Protein AF-A0A7J7QHE4-F1 (afdb_monomer_lite)

pLDDT: mean 79.34, std 25.4, range [20.38, 98.31]

Radius of gyration: 23.42 Å; chains: 1; bounding box: 66×48×76 Å

Structure (mmCIF, N/CA/C/O backbone):
data_AF-A0A7J7QHE4-F1
#
_entry.id   AF-A0A7J7QHE4-F1
#
loop_
_atom_site.group_PDB
_atom_site.id
_atom_site.type_symbol
_atom_site.label_atom_id
_atom_site.label_alt_id
_atom_site.label_comp_id
_atom_site.label_asym_id
_atom_site.label_entity_id
_atom_site.label_seq_id
_atom_site.pdbx_PDB_ins_code
_atom_site.Cartn_x
_atom_site.Cartn_y
_atom_site.Cartn_z
_atom_site.occupancy
_atom_site.B_iso_or_equiv
_atom_site.auth_seq_id
_atom_site.auth_comp_id
_atom_site.auth_asym_id
_atom_site.auth_atom_id
_atom_site.pdbx_PDB_model_num
ATOM 1 N N . MET A 1 1 ? 6.313 9.877 -7.882 1.00 86.00 1 MET A N 1
ATOM 2 C CA . MET A 1 1 ? 7.564 9.156 -7.595 1.00 86.00 1 MET A CA 1
ATOM 3 C C . MET A 1 1 ? 8.179 8.730 -8.912 1.00 86.00 1 MET A C 1
ATOM 5 O O . MET A 1 1 ? 7.465 8.230 -9.776 1.00 86.00 1 MET A O 1
ATOM 9 N N . ILE A 1 2 ? 9.471 8.987 -9.064 1.00 90.81 2 ILE A N 1
ATOM 10 C CA . ILE A 1 2 ? 10.277 8.578 -10.214 1.00 90.81 2 ILE A CA 1
ATOM 11 C C . ILE A 1 2 ? 11.334 7.640 -9.646 1.00 90.81 2 ILE A C 1
ATOM 13 O O . ILE A 1 2 ? 11.915 7.971 -8.614 1.00 90.81 2 ILE A O 1
ATOM 17 N N . THR A 1 3 ? 11.535 6.485 -10.271 1.00 92.88 3 THR A N 1
ATOM 18 C CA . THR A 1 3 ? 12.572 5.528 -9.861 1.00 92.88 3 THR A CA 1
ATOM 19 C C . THR A 1 3 ? 13.425 5.159 -11.066 1.00 92.88 3 THR A C 1
ATOM 21 O O . THR A 1 3 ? 12.870 4.901 -12.140 1.00 92.88 3 THR A O 1
ATOM 24 N N . VAL A 1 4 ? 14.742 5.108 -10.903 1.00 96.00 4 VAL A N 1
ATOM 25 C CA . VAL A 1 4 ? 15.716 4.791 -11.959 1.00 96.00 4 VAL A CA 1
ATOM 26 C C . VAL A 1 4 ? 16.611 3.620 -11.564 1.00 96.00 4 VAL A C 1
ATOM 28 O O . VAL A 1 4 ? 16.655 3.202 -10.408 1.00 96.00 4 VAL A O 1
ATOM 31 N N . HIS A 1 5 ? 17.315 3.063 -12.548 1.00 95.88 5 HIS A N 1
ATOM 32 C CA . HIS A 1 5 ? 18.319 2.039 -12.291 1.00 95.88 5 HIS A CA 1
ATOM 33 C C . HIS A 1 5 ? 19.380 2.537 -11.297 1.00 95.88 5 HIS A C 1
ATOM 35 O O . HIS A 1 5 ? 19.878 3.654 -11.426 1.00 95.88 5 HIS A O 1
ATOM 41 N N . GLY A 1 6 ? 19.733 1.685 -10.334 1.00 93.94 6 GLY A N 1
ATOM 42 C CA . GLY A 1 6 ? 20.705 1.991 -9.282 1.00 93.94 6 GLY A CA 1
ATOM 43 C C . GLY A 1 6 ? 20.108 2.633 -8.026 1.00 93.94 6 GLY A C 1
ATOM 44 O O . GLY A 1 6 ? 20.813 2.726 -7.023 1.00 93.94 6 GLY A O 1
ATOM 45 N N . ASP A 1 7 ? 18.828 3.022 -8.040 1.00 95.38 7 ASP A N 1
ATOM 46 C CA . ASP A 1 7 ? 18.157 3.500 -6.830 1.00 95.38 7 ASP A CA 1
ATOM 47 C C . ASP A 1 7 ? 18.059 2.391 -5.769 1.00 95.38 7 ASP A C 1
ATOM 49 O O . ASP A 1 7 ? 17.853 1.213 -6.066 1.00 95.38 7 ASP A O 1
ATOM 53 N N . CYS A 1 8 ? 18.152 2.778 -4.499 1.00 91.31 8 CYS A N 1
ATOM 54 C CA . CYS A 1 8 ? 18.022 1.867 -3.367 1.00 91.31 8 CYS A CA 1
ATOM 55 C C . CYS A 1 8 ? 16.837 2.289 -2.499 1.00 91.31 8 CYS A C 1
ATOM 57 O O . CYS A 1 8 ? 16.843 3.377 -1.924 1.00 91.31 8 CYS A O 1
ATOM 59 N N . TYR A 1 9 ? 15.845 1.408 -2.361 1.00 92.06 9 TYR A N 1
ATOM 60 C CA . TYR A 1 9 ? 14.695 1.633 -1.486 1.00 92.06 9 TYR A CA 1
ATOM 61 C C . TYR A 1 9 ? 14.668 0.606 -0.358 1.00 92.06 9 TYR A C 1
ATOM 63 O O . TYR A 1 9 ? 14.506 -0.598 -0.576 1.00 92.06 9 TYR A O 1
ATOM 71 N N . SER A 1 10 ? 14.814 1.106 0.864 1.00 95.62 10 SER A N 1
ATOM 72 C CA . SER A 1 10 ? 14.705 0.319 2.088 1.00 95.62 10 SER A CA 1
ATOM 73 C C . SER A 1 10 ? 13.255 -0.084 2.355 1.00 95.62 10 SER A C 1
ATOM 75 O O . SER A 1 10 ? 12.316 0.601 1.942 1.00 95.62 10 SER A O 1
ATOM 77 N N . TRP A 1 11 ? 13.070 -1.181 3.090 1.00 96.62 11 TRP A N 1
ATOM 78 C CA . TRP A 1 11 ? 11.777 -1.498 3.692 1.00 96.62 11 TRP A CA 1
ATOM 79 C C . TRP A 1 11 ? 11.350 -0.372 4.632 1.00 96.62 11 TRP A C 1
ATOM 81 O O . TRP A 1 11 ? 12.141 0.069 5.465 1.00 96.62 11 TRP A O 1
ATOM 91 N N . HIS A 1 12 ? 10.118 0.096 4.476 1.00 96.19 12 HIS A N 1
ATOM 92 C CA . HIS A 1 12 ? 9.542 1.152 5.297 1.00 96.19 12 HIS A CA 1
ATOM 93 C C . HIS A 1 12 ? 8.019 1.020 5.358 1.00 96.19 12 HIS A C 1
ATOM 95 O O . HIS A 1 12 ? 7.409 0.255 4.609 1.00 96.19 12 HIS A O 1
ATOM 101 N N . VAL A 1 13 ? 7.421 1.789 6.260 1.00 96.38 13 VAL A N 1
ATOM 102 C CA . VAL A 1 13 ? 5.994 2.118 6.255 1.00 96.38 13 VAL A CA 1
ATOM 103 C C . VAL A 1 13 ? 5.845 3.578 5.836 1.00 96.38 13 VAL A C 1
ATOM 105 O O . VAL A 1 13 ? 6.768 4.373 6.024 1.00 96.38 13 VAL A O 1
ATOM 108 N N . ASP A 1 14 ? 4.704 3.943 5.260 1.00 96.25 14 ASP A N 1
ATOM 109 C CA . ASP A 1 14 ? 4.436 5.334 4.884 1.00 96.25 14 ASP A CA 1
ATOM 110 C C . ASP A 1 14 ? 4.150 6.202 6.109 1.00 96.25 14 ASP A C 1
ATOM 112 O O . ASP A 1 14 ? 4.634 7.329 6.206 1.00 96.25 14 ASP A O 1
ATOM 116 N N . ALA A 1 15 ? 3.317 5.683 7.010 1.00 96.06 15 ALA A N 1
ATOM 117 C CA . ALA A 1 15 ? 2.915 6.339 8.240 1.00 96.06 15 ALA A CA 1
ATOM 118 C C . ALA A 1 15 ? 2.271 5.327 9.191 1.00 96.06 15 ALA A C 1
ATOM 120 O O . ALA A 1 15 ? 1.439 4.523 8.774 1.00 96.06 15 ALA A O 1
ATOM 121 N N . ASP A 1 16 ? 2.597 5.434 10.475 1.00 95.06 16 ASP A N 1
ATOM 122 C CA . ASP A 1 16 ? 1.925 4.710 11.549 1.00 95.06 16 ASP A CA 1
ATOM 123 C C . ASP A 1 16 ? 1.365 5.732 12.554 1.00 95.06 16 ASP A C 1
ATOM 125 O O . ASP A 1 16 ? 2.157 6.405 13.228 1.00 95.06 16 ASP A O 1
ATOM 129 N N . PRO A 1 17 ? 0.027 5.877 12.670 1.00 94.19 17 PRO A N 1
ATOM 130 C CA . PRO A 1 17 ? -0.588 6.863 13.557 1.00 94.19 17 PRO A CA 1
ATOM 131 C C . PRO A 1 17 ? -0.253 6.648 15.038 1.00 94.19 17 PRO A C 1
ATOM 133 O O . PRO A 1 17 ? -0.367 7.592 15.822 1.00 94.19 17 PRO A O 1
ATOM 136 N N . SER A 1 18 ? 0.203 5.455 15.432 1.00 94.38 18 SER A N 1
ATOM 137 C CA . SER A 1 18 ? 0.624 5.183 16.808 1.00 94.38 18 SER A CA 1
ATOM 138 C C . SER A 1 18 ? 1.962 5.844 17.158 1.00 94.38 18 SER A C 1
ATOM 140 O O . SER A 1 18 ? 2.237 6.109 18.329 1.00 94.38 18 SER A O 1
ATOM 142 N N . THR A 1 19 ? 2.759 6.170 16.136 1.00 95.12 19 THR A N 1
ATOM 143 C CA . THR A 1 19 ? 4.120 6.722 16.252 1.00 95.12 19 THR A CA 1
ATOM 144 C C . THR A 1 19 ? 4.196 8.225 15.991 1.00 95.12 19 THR A C 1
ATOM 146 O O . THR A 1 19 ? 5.281 8.810 16.027 1.00 95.12 19 THR A O 1
ATOM 149 N N . PHE A 1 20 ? 3.063 8.871 15.706 1.00 95.00 20 PHE A N 1
ATOM 150 C CA . PHE A 1 20 ? 3.051 10.300 15.412 1.00 95.00 20 PHE A CA 1
ATOM 151 C C . PHE A 1 20 ? 3.513 11.122 16.623 1.00 95.00 20 PHE A C 1
ATOM 153 O O . PHE A 1 20 ? 3.160 10.792 17.759 1.00 95.00 20 PHE A O 1
ATOM 160 N N . PRO A 1 21 ? 4.284 12.208 16.405 1.00 93.81 21 PRO A N 1
ATOM 161 C CA . PRO A 1 21 ? 4.734 13.066 17.490 1.00 93.81 21 PRO A CA 1
ATOM 162 C C . PRO A 1 21 ? 3.559 13.604 18.307 1.00 93.81 21 PRO A C 1
ATOM 164 O O . PRO A 1 21 ? 2.553 14.044 17.749 1.00 93.81 21 PRO A O 1
ATOM 167 N N . SER A 1 22 ? 3.726 13.612 19.628 1.00 91.31 22 SER A N 1
ATOM 168 C CA . SER A 1 22 ? 2.777 14.206 20.562 1.00 91.31 22 SER A CA 1
ATOM 169 C C . SER A 1 22 ? 3.490 15.267 21.410 1.00 91.31 22 SER A C 1
ATOM 171 O O . SER A 1 22 ? 4.500 14.939 22.041 1.00 91.31 22 SER A O 1
ATOM 173 N N . PRO A 1 23 ? 2.985 16.515 21.460 1.00 93.88 23 PRO A N 1
ATOM 174 C CA . PRO A 1 23 ? 1.737 16.975 20.842 1.00 93.88 23 PRO A CA 1
ATOM 175 C C . PRO A 1 23 ? 1.872 17.292 19.340 1.00 93.88 23 PRO A C 1
ATOM 177 O O . PRO A 1 23 ? 2.945 17.649 18.850 1.00 93.88 23 PRO A O 1
ATOM 180 N N . SER A 1 24 ? 0.758 17.198 18.615 1.00 94.94 24 SER A N 1
ATOM 181 C CA . SER A 1 24 ? 0.594 17.641 17.225 1.00 94.94 24 SER A CA 1
ATOM 182 C C . SER A 1 24 ? -0.895 17.857 16.924 1.00 94.94 24 SER A C 1
ATOM 184 O O . SER A 1 24 ? -1.731 17.191 17.537 1.00 94.94 24 SER A O 1
ATOM 186 N N . PRO A 1 25 ? -1.267 18.687 15.924 1.00 95.69 25 PRO A N 1
ATOM 187 C CA . PRO A 1 25 ? -2.675 18.878 15.560 1.00 95.69 25 PRO A CA 1
ATOM 188 C C . PRO A 1 25 ? -3.426 17.571 15.264 1.00 95.69 25 PRO A C 1
ATOM 190 O O . PRO A 1 25 ? -4.635 17.488 15.462 1.00 95.69 25 PRO A O 1
ATOM 193 N N . TRP A 1 26 ? -2.715 16.539 14.797 1.00 95.25 26 TRP A N 1
ATOM 194 C CA . TRP A 1 26 ? -3.296 15.225 14.550 1.00 95.25 26 TRP A CA 1
ATOM 195 C C . TRP A 1 26 ? -3.547 14.444 15.840 1.00 95.25 26 TRP A C 1
ATOM 197 O O . TRP A 1 26 ? -4.658 13.958 16.058 1.00 95.25 26 TRP A O 1
ATOM 207 N N . THR A 1 27 ? -2.531 14.317 16.698 1.00 96.25 27 THR A N 1
ATOM 208 C CA . THR A 1 27 ? -2.648 13.571 17.960 1.00 96.25 27 THR A CA 1
ATOM 209 C C . THR A 1 27 ? -3.581 14.268 18.945 1.00 96.25 27 THR A C 1
ATOM 211 O O . THR A 1 27 ? -4.250 13.588 19.713 1.00 96.25 27 THR A O 1
ATOM 214 N N . ASP A 1 28 ? -3.705 15.594 18.884 1.00 96.56 28 ASP A N 1
ATOM 215 C CA . ASP A 1 28 ? -4.666 16.349 19.694 1.00 96.56 28 ASP A CA 1
ATOM 216 C C . ASP A 1 28 ? -6.114 16.053 19.264 1.00 96.56 28 ASP A C 1
ATOM 218 O O . ASP A 1 28 ? -7.008 15.942 20.102 1.00 96.56 28 ASP A O 1
ATOM 222 N N . ALA A 1 29 ? -6.352 15.881 17.958 1.00 95.38 29 ALA A N 1
ATOM 223 C CA . ALA A 1 29 ? -7.680 15.607 17.411 1.00 95.38 29 ALA A CA 1
ATOM 224 C C . ALA A 1 29 ? -8.098 14.131 17.529 1.00 95.38 29 ALA A C 1
ATOM 226 O O . ALA A 1 29 ? -9.269 13.837 17.774 1.00 95.38 29 ALA A O 1
ATOM 227 N N . PHE A 1 30 ? -7.166 13.195 17.328 1.00 95.00 30 PHE A N 1
ATOM 228 C CA . PHE A 1 30 ? -7.485 11.768 17.182 1.00 95.00 30 PHE A CA 1
ATOM 229 C C . PHE A 1 30 ? -6.798 10.855 18.208 1.00 95.00 30 PHE A C 1
ATOM 231 O O . PHE A 1 30 ? -7.160 9.676 18.312 1.00 95.00 30 PHE A O 1
ATOM 238 N N . GLY A 1 31 ? -5.865 11.382 19.002 1.00 95.19 31 GLY A N 1
ATOM 239 C CA . GLY A 1 31 ? -4.998 10.605 19.888 1.00 95.19 31 GLY A CA 1
ATOM 240 C C . GLY A 1 31 ? -3.920 9.820 19.135 1.00 95.19 31 GLY A C 1
ATOM 241 O O . GLY A 1 31 ? -3.808 9.902 17.912 1.00 95.19 31 GLY A O 1
ATOM 242 N N . SER A 1 32 ? -3.151 9.029 19.884 1.00 94.81 32 SER A N 1
ATOM 243 C CA . SER A 1 32 ? -2.378 7.906 19.340 1.00 94.81 32 SER A CA 1
ATOM 244 C C . SER A 1 32 ? -3.297 6.686 19.236 1.00 94.81 32 SER A C 1
ATOM 246 O O . SER A 1 32 ? -4.127 6.462 20.122 1.00 94.81 32 SER A O 1
ATOM 248 N N . TYR A 1 33 ? -3.212 5.950 18.131 1.00 95.00 33 TYR A N 1
ATOM 249 C CA . TYR A 1 33 ? -4.060 4.792 17.847 1.00 95.00 33 TYR A CA 1
ATOM 250 C C . TYR A 1 33 ? -3.396 3.877 16.820 1.00 95.00 33 TYR A C 1
ATOM 252 O O . TYR A 1 33 ? -2.510 4.308 16.083 1.00 95.00 33 TYR A O 1
ATOM 260 N N . CYS A 1 34 ? -3.839 2.623 16.741 1.00 94.00 34 CYS A N 1
ATOM 261 C CA . CYS A 1 34 ? -3.388 1.709 15.689 1.00 94.00 34 CYS A CA 1
ATOM 262 C C . CYS A 1 34 ? -4.202 1.928 14.411 1.00 94.00 34 CYS A C 1
ATOM 264 O O . CYS A 1 34 ? -5.420 2.106 14.473 1.00 94.00 34 CYS A O 1
ATOM 266 N N . ASN A 1 35 ? -3.580 1.858 13.232 1.00 94.31 35 ASN A N 1
ATOM 267 C CA . ASN A 1 35 ? -4.346 1.974 11.994 1.00 94.31 35 ASN A CA 1
ATOM 268 C C . ASN A 1 35 ? -5.448 0.893 11.928 1.00 94.31 35 ASN A C 1
ATOM 270 O O . ASN A 1 35 ? -5.285 -0.221 12.432 1.00 94.31 35 ASN A O 1
ATOM 274 N N . ARG A 1 36 ? -6.593 1.236 11.326 1.00 91.69 36 ARG A N 1
ATOM 275 C CA . ARG A 1 36 ? -7.844 0.439 11.320 1.00 91.69 36 ARG A CA 1
ATOM 276 C C . ARG A 1 36 ? -8.564 0.285 12.671 1.00 91.69 36 ARG A C 1
ATOM 278 O O . ARG A 1 36 ? -9.574 -0.424 12.721 1.00 91.69 36 ARG A O 1
ATOM 285 N N . GLU A 1 37 ? -8.118 0.943 13.741 1.00 93.00 37 GLU A N 1
ATOM 286 C CA . GLU A 1 37 ? -8.845 0.947 15.016 1.00 93.00 37 GLU A CA 1
ATOM 287 C C . GLU A 1 37 ? -10.287 1.487 14.838 1.00 93.00 37 GLU A C 1
ATOM 289 O O . GLU A 1 37 ? -10.493 2.518 14.187 1.00 93.00 37 GLU A O 1
ATOM 294 N N . PRO A 1 38 ? -11.321 0.804 15.371 1.00 92.88 38 PRO A N 1
ATOM 295 C CA . PRO A 1 38 ? -12.707 1.254 15.246 1.00 92.88 38 PRO A CA 1
ATOM 296 C C . PRO A 1 38 ? -12.929 2.662 15.809 1.00 92.88 38 PRO A C 1
ATOM 298 O O . PRO A 1 38 ? -12.483 2.993 16.902 1.00 92.88 38 PRO A O 1
ATOM 301 N N . GLY A 1 39 ? -13.658 3.500 15.071 1.00 94.38 39 GLY A N 1
ATOM 302 C CA . GLY A 1 39 ? -13.912 4.889 15.451 1.00 94.38 39 GLY A CA 1
ATOM 303 C C . GLY A 1 39 ? -12.730 5.840 15.235 1.00 94.38 39 GLY A C 1
ATOM 304 O O . GLY A 1 39 ? -12.886 7.035 15.489 1.00 94.38 39 GLY A O 1
ATOM 305 N N . LYS A 1 40 ? -11.587 5.358 14.732 1.00 95.62 40 LYS A N 1
ATOM 306 C CA . LYS A 1 40 ? -10.428 6.183 14.370 1.00 95.62 40 LYS A CA 1
ATOM 307 C C . LYS A 1 40 ? -10.334 6.393 12.852 1.00 95.62 40 LYS A C 1
ATOM 309 O O . LYS A 1 40 ? -10.904 5.613 12.083 1.00 95.62 40 LYS A O 1
ATOM 314 N N . PRO A 1 41 ? -9.651 7.457 12.389 1.00 96.69 41 PRO A N 1
ATOM 315 C CA . PRO A 1 41 ? -9.337 7.616 10.973 1.00 96.69 41 PRO A CA 1
ATOM 316 C C . PRO A 1 41 ? -8.532 6.431 10.423 1.00 96.69 41 PRO A C 1
ATOM 318 O O . PRO A 1 41 ? -7.722 5.838 11.124 1.00 96.69 41 PRO A O 1
ATOM 321 N N . LEU A 1 42 ? -8.723 6.119 9.143 1.00 96.88 42 LEU A N 1
ATOM 322 C CA . LEU A 1 42 ? -7.903 5.152 8.412 1.00 96.88 42 LEU A CA 1
ATOM 323 C C . LEU A 1 42 ? -6.919 5.892 7.513 1.00 96.88 42 LEU A C 1
ATOM 325 O O . LEU A 1 42 ? -7.352 6.623 6.617 1.00 96.88 42 LEU A O 1
ATOM 329 N N . LEU A 1 43 ? -5.623 5.668 7.722 1.00 97.56 43 LEU A N 1
ATOM 330 C CA . LEU A 1 43 ? -4.557 6.179 6.863 1.00 97.56 43 LEU A CA 1
ATOM 331 C C . LEU A 1 43 ? -4.248 5.152 5.776 1.00 97.56 43 LEU A C 1
ATOM 333 O O . LEU A 1 43 ? -3.915 4.003 6.069 1.00 97.56 43 LEU A O 1
ATOM 337 N N . PHE A 1 44 ? -4.341 5.566 4.515 1.00 97.81 44 PHE A N 1
ATOM 338 C CA . PHE A 1 44 ? -4.097 4.687 3.375 1.00 97.81 44 PHE A CA 1
ATOM 339 C C . PHE A 1 44 ? -3.415 5.425 2.223 1.00 97.81 44 PHE A C 1
ATOM 341 O O . PHE A 1 44 ? -3.502 6.645 2.083 1.00 97.81 44 PHE A O 1
ATOM 348 N N . SER A 1 45 ? -2.697 4.684 1.394 1.00 97.50 45 SER A N 1
ATOM 349 C CA . SER A 1 45 ? -2.022 5.184 0.207 1.00 97.50 45 SER A CA 1
ATOM 350 C C . SER A 1 45 ? -2.695 4.655 -1.052 1.00 97.50 45 SER A C 1
ATOM 352 O O . SER A 1 45 ? -3.077 3.487 -1.122 1.00 97.50 45 SER A O 1
ATOM 354 N N . LEU A 1 46 ? -2.804 5.516 -2.063 1.00 97.50 46 LEU A N 1
ATOM 355 C CA . LEU A 1 46 ? -3.124 5.132 -3.437 1.00 97.50 46 LEU A CA 1
ATOM 356 C C . LEU A 1 46 ? -1.858 5.243 -4.281 1.00 97.50 46 LEU A C 1
ATOM 358 O O . LEU A 1 46 ? -1.368 6.349 -4.491 1.00 97.50 46 LEU A O 1
ATOM 362 N N . LEU A 1 47 ? -1.369 4.115 -4.789 1.00 97.06 47 LEU A N 1
ATOM 363 C CA . LEU A 1 47 ? -0.273 4.030 -5.752 1.00 97.06 47 LEU A CA 1
ATOM 364 C C . LEU A 1 47 ? -0.838 3.727 -7.145 1.00 97.06 47 LEU A C 1
ATOM 366 O O . LEU A 1 47 ? -1.511 2.717 -7.334 1.00 97.06 47 LEU A O 1
ATOM 370 N N . LEU A 1 48 ? -0.538 4.578 -8.124 1.00 97.56 48 LEU A N 1
ATOM 371 C CA . LEU A 1 48 ? -0.942 4.426 -9.521 1.00 97.56 48 LEU A CA 1
ATOM 372 C C . LEU A 1 48 ? 0.295 4.362 -10.421 1.00 97.56 48 LEU A C 1
ATOM 374 O O . LEU A 1 48 ? 1.095 5.298 -10.437 1.00 97.56 48 LEU A O 1
ATOM 378 N N . TYR A 1 49 ? 0.442 3.284 -11.189 1.00 97.00 49 TYR A N 1
ATOM 379 C CA . TYR A 1 49 ? 1.533 3.145 -12.161 1.00 97.00 49 TYR A CA 1
ATOM 380 C C . TYR A 1 49 ? 1.173 3.824 -13.488 1.00 97.00 49 TYR A C 1
ATOM 382 O O . TYR A 1 49 ? 0.061 3.646 -13.995 1.00 97.00 49 TYR A O 1
ATOM 390 N N . LEU A 1 50 ? 2.098 4.608 -14.044 1.00 96.81 50 LEU A N 1
ATOM 391 C CA . LEU A 1 50 ? 1.820 5.489 -15.186 1.00 96.81 50 LEU A CA 1
ATOM 392 C C . LEU A 1 50 ? 2.449 5.013 -16.498 1.00 96.81 50 LEU A C 1
ATOM 394 O O . LEU A 1 50 ? 1.930 5.343 -17.566 1.00 96.81 50 LEU A O 1
ATOM 398 N N . ASP A 1 51 ? 3.533 4.242 -16.422 1.00 94.94 51 ASP A N 1
ATOM 399 C CA . ASP A 1 51 ? 4.252 3.747 -17.595 1.00 94.94 51 ASP A CA 1
ATOM 400 C C . ASP A 1 51 ? 3.379 2.863 -18.480 1.00 94.94 51 ASP A C 1
ATOM 402 O O . ASP A 1 51 ? 2.500 2.161 -17.985 1.00 94.94 51 ASP A O 1
ATOM 406 N N . GLY A 1 52 ? 3.646 2.897 -19.789 1.00 92.69 52 GLY A N 1
ATOM 407 C CA . GLY A 1 52 ? 3.027 2.025 -20.788 1.00 92.69 52 GLY A CA 1
ATOM 408 C C . GLY A 1 52 ? 3.421 0.554 -20.629 1.00 92.69 52 GLY A C 1
ATOM 409 O O . GLY A 1 52 ? 3.307 -0.030 -19.553 1.00 92.69 52 GLY A O 1
ATOM 410 N N . ASP A 1 53 ? 3.876 -0.073 -21.710 1.00 94.12 53 ASP A N 1
ATOM 411 C CA . ASP A 1 53 ? 4.330 -1.463 -21.651 1.00 94.12 53 ASP A CA 1
ATOM 412 C C . ASP A 1 53 ? 5.551 -1.590 -20.745 1.00 94.12 53 ASP A C 1
ATOM 414 O O . ASP A 1 53 ? 6.558 -0.925 -20.976 1.00 94.12 53 ASP A O 1
ATOM 418 N N . TRP A 1 54 ? 5.467 -2.439 -19.718 1.00 95.50 54 TRP A N 1
ATOM 419 C CA . TRP A 1 54 ? 6.555 -2.707 -18.775 1.00 95.50 54 TRP A CA 1
ATOM 420 C C . TRP A 1 54 ? 6.897 -4.210 -18.770 1.00 95.50 54 TRP A C 1
ATOM 422 O O . TRP A 1 54 ? 6.260 -4.991 -18.047 1.00 95.50 54 TRP A O 1
ATOM 432 N N . PRO A 1 55 ? 7.856 -4.642 -19.613 1.00 95.50 55 PRO A N 1
ATOM 433 C CA . PRO A 1 55 ? 8.331 -6.026 -19.691 1.00 95.50 55 PRO A CA 1
ATOM 434 C C . PRO A 1 55 ? 8.823 -6.594 -18.353 1.00 95.50 55 PRO A C 1
ATOM 436 O O . PRO A 1 55 ? 9.061 -5.852 -17.399 1.00 95.50 55 PRO A O 1
ATOM 439 N N . LEU A 1 56 ? 8.898 -7.925 -18.241 1.00 94.75 56 LEU A N 1
ATOM 440 C CA . LEU A 1 56 ? 9.268 -8.608 -16.987 1.00 94.75 56 LEU A CA 1
ATOM 441 C C . LEU A 1 56 ? 10.698 -8.296 -16.570 1.00 94.75 56 LEU A C 1
ATOM 443 O O . LEU A 1 56 ? 10.940 -7.966 -15.420 1.00 94.75 56 LEU A O 1
ATOM 447 N N . GLU A 1 57 ? 11.594 -8.305 -17.536 1.00 96.50 57 GLU A N 1
ATOM 448 C CA . GLU A 1 57 ? 13.012 -8.015 -17.419 1.00 96.50 57 GLU A CA 1
ATOM 449 C C . GLU A 1 57 ? 13.330 -6.562 -17.022 1.00 96.50 57 GLU A C 1
ATOM 451 O O . GLU A 1 57 ? 14.492 -6.238 -16.794 1.00 96.50 57 GLU A O 1
ATOM 456 N N . HIS A 1 58 ? 12.332 -5.670 -16.944 1.00 96.94 58 HIS A N 1
ATOM 457 C CA . HIS A 1 58 ? 12.506 -4.289 -16.475 1.00 96.94 58 HIS A CA 1
ATOM 458 C C . HIS A 1 58 ? 12.377 -4.143 -14.946 1.00 96.94 58 HIS A C 1
ATOM 460 O O . HIS A 1 58 ? 12.605 -3.043 -14.435 1.00 96.94 58 HIS A O 1
ATOM 466 N N . ASP A 1 59 ? 12.020 -5.210 -14.223 1.00 96.31 59 ASP A N 1
ATOM 467 C CA . ASP A 1 59 ? 11.826 -5.243 -12.765 1.00 96.31 59 ASP A CA 1
ATOM 468 C C . ASP A 1 59 ? 10.880 -4.125 -12.263 1.00 96.31 59 ASP A C 1
ATOM 470 O O . ASP A 1 59 ? 9.808 -3.877 -12.834 1.00 96.31 59 ASP A O 1
ATOM 474 N N . ALA A 1 60 ? 11.293 -3.407 -11.215 1.00 96.38 60 ALA A N 1
ATOM 475 C CA . ALA A 1 60 ? 10.618 -2.261 -10.615 1.00 96.38 60 ALA A CA 1
ATOM 476 C C . ALA A 1 60 ? 9.241 -2.551 -9.994 1.00 96.38 60 ALA A C 1
ATOM 478 O O . ALA A 1 60 ? 8.317 -1.730 -10.047 1.00 96.38 60 ALA A O 1
ATOM 479 N N . GLU A 1 61 ? 9.081 -3.723 -9.397 1.00 96.94 61 GLU A N 1
ATOM 480 C CA . GLU A 1 61 ? 7.935 -4.100 -8.588 1.00 96.94 61 GLU A CA 1
ATOM 481 C C . GLU A 1 61 ? 7.831 -3.307 -7.283 1.00 96.94 61 GLU A C 1
ATOM 483 O O . GLU A 1 61 ? 8.806 -2.833 -6.698 1.00 96.94 61 GLU A O 1
ATOM 488 N N . THR A 1 62 ? 6.602 -3.209 -6.785 1.00 97.38 62 THR A N 1
ATOM 489 C CA . THR A 1 62 ? 6.352 -2.876 -5.383 1.00 97.38 62 THR A CA 1
ATOM 490 C C . THR A 1 62 ? 6.188 -4.173 -4.605 1.00 97.38 62 THR A C 1
ATOM 492 O O . THR A 1 62 ? 5.362 -5.015 -4.963 1.00 97.38 62 THR A O 1
ATOM 495 N N . LEU A 1 63 ? 6.986 -4.335 -3.555 1.00 96.81 63 LEU A N 1
ATOM 496 C CA . LEU A 1 63 ? 6.997 -5.504 -2.689 1.00 96.81 63 LEU A CA 1
ATOM 497 C C . LEU A 1 63 ? 6.349 -5.136 -1.359 1.00 96.81 63 LEU A C 1
ATOM 499 O O . LEU A 1 63 ? 6.744 -4.153 -0.736 1.00 96.81 63 LEU A O 1
ATOM 503 N N . PHE A 1 64 ? 5.395 -5.948 -0.925 1.00 96.81 64 PHE A N 1
ATOM 504 C CA . PHE A 1 64 ? 4.706 -5.848 0.357 1.00 96.81 64 PHE A CA 1
ATOM 505 C C . PHE A 1 64 ? 5.129 -7.014 1.236 1.00 96.81 64 PHE A C 1
ATOM 507 O O . PHE A 1 64 ? 5.194 -8.140 0.744 1.00 96.81 64 PHE A O 1
ATOM 514 N N . LEU A 1 65 ? 5.400 -6.754 2.510 1.00 95.56 65 LEU A N 1
ATOM 515 C CA . LEU A 1 65 ? 5.840 -7.755 3.475 1.00 95.56 65 LEU A CA 1
ATOM 516 C C . LEU A 1 65 ? 4.870 -7.797 4.654 1.00 95.56 65 LEU A C 1
ATOM 518 O O . LEU A 1 65 ? 4.611 -6.781 5.294 1.00 95.56 65 LEU A O 1
ATOM 522 N N . ASP A 1 66 ? 4.371 -8.988 4.958 1.00 94.00 66 ASP A N 1
ATOM 523 C CA . ASP A 1 66 ? 3.800 -9.303 6.259 1.00 94.00 66 ASP A CA 1
ATOM 524 C C . ASP A 1 66 ? 4.929 -9.791 7.167 1.00 94.00 66 ASP A C 1
ATOM 526 O O . ASP A 1 66 ? 5.322 -10.958 7.125 1.00 94.00 66 ASP A O 1
ATOM 530 N N . SER A 1 67 ? 5.462 -8.878 7.976 1.00 89.88 67 SER A N 1
ATOM 531 C CA . SER A 1 67 ? 6.599 -9.130 8.868 1.00 89.88 67 SER A CA 1
ATOM 532 C C . SER A 1 67 ? 6.299 -10.134 9.980 1.00 89.88 67 SER A C 1
ATOM 534 O O . SER A 1 67 ? 7.223 -10.652 10.595 1.00 89.88 67 SER A O 1
ATOM 536 N N . VAL A 1 68 ? 5.025 -10.430 10.255 1.00 90.44 68 VAL A N 1
ATOM 537 C CA . VAL A 1 68 ? 4.651 -11.426 11.269 1.00 90.44 68 VAL A CA 1
ATOM 538 C C . VAL A 1 68 ? 4.845 -12.845 10.742 1.00 90.44 68 VAL A C 1
ATOM 540 O O . VAL A 1 68 ? 5.182 -13.747 11.507 1.00 90.44 68 VAL A O 1
ATOM 543 N N . SER A 1 69 ? 4.601 -13.063 9.447 1.00 90.50 69 SER A N 1
ATOM 544 C CA . SER A 1 69 ? 4.741 -14.381 8.816 1.00 90.50 69 SER A CA 1
ATOM 545 C C . SER A 1 69 ? 5.957 -14.509 7.902 1.00 90.50 69 SER A C 1
ATOM 547 O O . SER A 1 69 ? 6.168 -15.587 7.352 1.00 90.50 69 SER A O 1
ATOM 549 N N . ASP A 1 70 ? 6.720 -13.430 7.711 1.00 92.44 70 ASP A N 1
ATOM 550 C CA . ASP A 1 70 ? 7.808 -13.321 6.734 1.00 92.44 70 ASP A CA 1
ATOM 551 C C . ASP A 1 70 ? 7.387 -13.729 5.309 1.00 92.44 70 ASP A C 1
ATOM 553 O O . ASP A 1 70 ? 8.167 -14.265 4.519 1.00 92.44 70 ASP A O 1
ATOM 557 N N . THR A 1 71 ? 6.128 -13.456 4.954 1.00 92.12 71 THR A N 1
ATOM 558 C CA . THR A 1 71 ? 5.595 -13.683 3.603 1.00 92.12 71 THR A CA 1
ATOM 559 C C . THR A 1 71 ? 5.240 -12.369 2.927 1.00 92.12 71 THR A C 1
ATOM 561 O O . THR A 1 71 ? 4.915 -11.381 3.580 1.00 92.12 71 THR A O 1
ATOM 564 N N . GLY A 1 72 ? 5.312 -12.331 1.596 1.00 92.31 72 GLY A N 1
ATOM 565 C CA . GLY A 1 72 ? 5.114 -11.094 0.852 1.00 92.31 72 GLY A CA 1
ATOM 566 C C . GLY A 1 72 ? 4.301 -11.245 -0.422 1.00 92.31 72 GLY A C 1
ATOM 567 O O . GLY A 1 72 ? 4.132 -12.337 -0.965 1.00 92.31 72 GLY A O 1
ATOM 568 N N . VAL A 1 73 ? 3.820 -10.104 -0.909 1.00 93.56 73 VAL A N 1
ATOM 569 C CA . VAL A 1 73 ? 3.116 -9.972 -2.186 1.00 93.56 73 VAL A CA 1
ATOM 570 C C . VAL A 1 73 ? 3.893 -9.014 -3.075 1.00 93.56 73 VAL A C 1
ATOM 572 O O . VAL A 1 73 ? 4.355 -7.964 -2.633 1.00 93.56 73 VAL A O 1
ATOM 575 N N . VAL A 1 74 ? 4.017 -9.366 -4.350 1.00 95.62 74 VAL A N 1
ATOM 576 C CA . VAL A 1 74 ? 4.724 -8.564 -5.348 1.00 95.62 74 VAL A CA 1
ATOM 577 C C . VAL A 1 74 ? 3.724 -8.013 -6.355 1.00 95.62 74 VAL A C 1
ATOM 579 O O . VAL A 1 74 ? 2.904 -8.749 -6.908 1.00 95.62 74 VAL A O 1
ATOM 582 N N . VAL A 1 75 ? 3.800 -6.710 -6.620 1.00 96.25 75 VAL A N 1
ATOM 583 C CA . VAL A 1 75 ? 2.956 -6.030 -7.602 1.00 96.25 75 VAL A CA 1
ATOM 584 C C . VAL A 1 75 ? 3.814 -5.435 -8.707 1.00 96.25 75 VAL A C 1
ATOM 586 O O . VAL A 1 75 ? 4.602 -4.517 -8.492 1.00 96.25 75 VAL A O 1
ATOM 589 N N . ARG A 1 76 ? 3.605 -5.935 -9.928 1.00 95.56 76 ARG A N 1
ATOM 590 C CA . ARG A 1 76 ? 4.254 -5.406 -11.132 1.00 95.56 76 ARG A CA 1
ATOM 591 C C . ARG A 1 76 ? 3.648 -4.062 -11.571 1.00 95.56 76 ARG A C 1
ATOM 593 O O . ARG A 1 76 ? 2.415 -3.927 -11.501 1.00 95.56 76 ARG A O 1
ATOM 600 N N . PRO A 1 77 ? 4.456 -3.115 -12.081 1.00 95.94 77 PRO A N 1
ATOM 601 C CA . PRO A 1 77 ? 4.005 -1.779 -12.464 1.00 95.94 77 PRO A CA 1
ATOM 602 C C . PRO A 1 77 ? 3.321 -1.781 -13.838 1.00 95.94 77 PRO A C 1
ATOM 604 O O . PRO A 1 77 ? 3.877 -1.371 -14.849 1.00 95.94 77 PRO A O 1
ATOM 607 N N . ARG A 1 78 ? 2.085 -2.280 -13.892 1.00 94.06 78 ARG A N 1
ATOM 608 C CA . ARG A 1 78 ? 1.276 -2.251 -15.118 1.00 94.06 78 ARG A CA 1
ATOM 609 C C . ARG A 1 78 ? 0.572 -0.903 -15.248 1.00 94.06 78 ARG A C 1
ATOM 611 O O . ARG A 1 78 ? -0.048 -0.475 -14.276 1.00 94.06 78 ARG A O 1
ATOM 618 N N . ARG A 1 79 ? 0.573 -0.302 -16.445 1.00 95.44 79 ARG A N 1
ATOM 619 C CA . ARG A 1 79 ? -0.154 0.945 -16.739 1.00 95.44 79 ARG A CA 1
ATOM 620 C C . ARG A 1 79 ? -1.541 0.974 -16.103 1.00 95.44 79 ARG A C 1
ATOM 622 O O . ARG A 1 79 ? -2.342 0.059 -16.307 1.00 95.44 79 ARG A O 1
ATOM 629 N N . PHE A 1 80 ? -1.809 2.031 -15.346 1.00 95.12 80 PHE A N 1
ATOM 630 C CA . PHE A 1 80 ? -3.075 2.307 -14.664 1.00 95.12 80 PHE A CA 1
ATOM 631 C C . PHE A 1 80 ? -3.526 1.263 -13.641 1.00 95.12 80 PHE A C 1
ATOM 633 O O . PHE A 1 80 ? -4.653 1.331 -13.146 1.00 95.12 80 PHE A O 1
ATOM 640 N N . ARG A 1 81 ? -2.661 0.319 -13.262 1.00 95.50 81 ARG A N 1
ATOM 641 C CA . ARG A 1 81 ? -2.911 -0.485 -12.071 1.00 95.50 81 ARG A CA 1
ATOM 642 C C . ARG A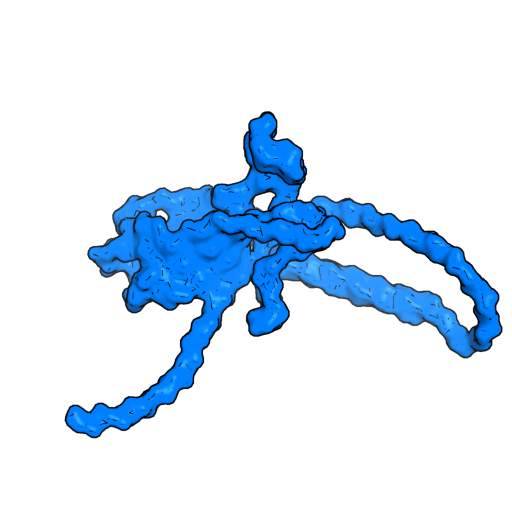 1 81 ? -2.843 0.432 -10.854 1.00 95.50 81 ARG A C 1
ATOM 644 O O . ARG A 1 81 ? -1.860 1.146 -10.660 1.00 95.50 81 ARG A O 1
ATOM 651 N N . ALA A 1 82 ? -3.899 0.375 -10.053 1.00 95.81 82 ALA A N 1
ATOM 652 C CA . ALA A 1 82 ? -4.000 1.064 -8.782 1.00 95.81 82 ALA A CA 1
ATOM 653 C C . ALA A 1 82 ? -3.816 0.061 -7.639 1.00 95.81 82 ALA A C 1
ATOM 655 O O . ALA A 1 82 ? -4.390 -1.031 -7.659 1.00 95.81 82 ALA A O 1
ATOM 656 N N . VAL A 1 83 ? -3.032 0.446 -6.640 1.00 96.06 83 VAL A N 1
ATOM 657 C CA . VAL A 1 83 ? -2.886 -0.280 -5.381 1.00 96.06 83 VAL A CA 1
ATOM 658 C C . VAL A 1 83 ? -3.374 0.625 -4.264 1.00 96.06 83 VAL A C 1
ATOM 660 O O . VAL A 1 83 ? -2.893 1.749 -4.122 1.00 96.06 83 VAL A O 1
ATOM 663 N N . LEU A 1 84 ? -4.340 0.128 -3.495 1.00 96.44 84 LEU A N 1
ATOM 664 C CA . LEU A 1 84 ? -4.757 0.730 -2.237 1.00 96.44 84 LEU A CA 1
ATOM 665 C C . LEU A 1 84 ? -4.155 -0.097 -1.104 1.00 96.44 84 LEU A C 1
ATOM 667 O O . LEU A 1 84 ? -4.325 -1.318 -1.067 1.00 96.44 84 LEU A O 1
ATOM 671 N N . MET A 1 85 ? -3.447 0.572 -0.205 1.00 95.62 85 MET A N 1
ATOM 672 C CA . MET A 1 85 ? -2.754 -0.059 0.915 1.00 95.62 85 MET A CA 1
ATOM 673 C C . MET A 1 85 ? -2.900 0.799 2.162 1.00 95.62 85 MET A C 1
ATOM 675 O O . MET A 1 85 ? -2.891 2.024 2.060 1.00 95.62 85 MET A O 1
ATOM 679 N N . ASP A 1 86 ? -3.013 0.175 3.326 1.00 96.12 86 ASP A N 1
ATOM 680 C CA . ASP A 1 86 ? -2.892 0.908 4.582 1.00 96.12 86 ASP A CA 1
ATOM 681 C C . ASP A 1 86 ? -1.466 1.493 4.690 1.00 96.12 86 ASP A C 1
ATOM 683 O O . ASP A 1 86 ? -0.509 0.921 4.160 1.00 96.12 86 ASP A O 1
ATOM 687 N N . GLN A 1 87 ? -1.312 2.671 5.298 1.00 96.94 87 GLN A N 1
ATOM 688 C CA . GLN A 1 87 ? -0.007 3.356 5.339 1.00 96.94 87 GLN A CA 1
ATOM 689 C C . GLN A 1 87 ? 1.014 2.693 6.273 1.00 96.94 87 GLN A C 1
ATOM 691 O O . GLN A 1 87 ? 2.212 2.925 6.119 1.00 96.94 87 GLN A O 1
ATOM 696 N N . ASP A 1 88 ? 0.560 1.837 7.180 1.00 94.88 88 ASP A N 1
ATOM 697 C CA . ASP A 1 88 ? 1.372 1.045 8.106 1.00 94.88 88 ASP A CA 1
ATOM 698 C C . ASP A 1 88 ? 1.783 -0.322 7.525 1.00 94.88 88 ASP A C 1
ATOM 700 O O . ASP A 1 88 ? 2.420 -1.125 8.204 1.00 94.88 88 ASP A O 1
ATOM 704 N N . VAL A 1 89 ? 1.477 -0.600 6.250 1.00 93.94 89 VAL A N 1
ATOM 705 C CA . VAL A 1 89 ? 1.976 -1.802 5.565 1.00 93.94 89 VAL A CA 1
ATOM 706 C C . VAL A 1 89 ? 3.455 -1.643 5.227 1.00 93.94 89 VAL A C 1
ATOM 708 O O . VAL A 1 89 ? 3.848 -0.708 4.525 1.00 93.94 89 VAL A O 1
ATOM 711 N N . VAL A 1 90 ? 4.274 -2.606 5.658 1.00 96.25 90 VAL A N 1
ATOM 712 C CA . VAL A 1 90 ? 5.701 -2.654 5.323 1.00 96.25 90 VAL A CA 1
ATOM 713 C C . VAL A 1 90 ? 5.871 -2.962 3.841 1.00 96.25 90 VAL A C 1
ATOM 715 O O . VAL A 1 90 ? 5.392 -3.977 3.328 1.00 96.25 90 VAL A O 1
ATOM 718 N N . HIS A 1 91 ? 6.571 -2.083 3.136 1.00 97.19 91 HIS A N 1
ATOM 719 C CA . HIS A 1 91 ? 6.793 -2.229 1.710 1.00 97.19 91 HIS A CA 1
ATOM 720 C C . HIS A 1 91 ? 8.139 -1.650 1.272 1.00 97.19 91 HIS A C 1
ATOM 722 O O . HIS A 1 91 ? 8.799 -0.894 1.988 1.00 97.19 91 HIS A O 1
ATOM 728 N N . ARG A 1 92 ? 8.569 -2.045 0.074 1.00 96.31 92 ARG A N 1
ATOM 729 C CA . ARG A 1 92 ? 9.701 -1.446 -0.637 1.00 96.31 92 ARG A CA 1
ATOM 730 C C . ARG A 1 92 ? 9.477 -1.499 -2.139 1.00 96.31 92 ARG A C 1
ATOM 732 O O . ARG A 1 92 ? 8.573 -2.175 -2.631 1.00 96.31 92 ARG A O 1
ATOM 739 N N . LEU A 1 93 ? 10.335 -0.811 -2.874 1.00 95.00 93 LEU A N 1
ATOM 740 C CA . LEU A 1 93 ? 10.377 -0.876 -4.327 1.00 95.00 93 LEU A CA 1
ATOM 741 C C . LEU A 1 93 ? 11.671 -1.566 -4.756 1.00 95.00 93 LEU A C 1
ATOM 743 O O . LEU A 1 93 ? 12.728 -1.292 -4.187 1.00 95.00 93 LEU A O 1
ATOM 747 N N . SER A 1 94 ? 11.608 -2.434 -5.763 1.00 94.69 94 SER A N 1
ATOM 748 C CA . SER A 1 94 ? 12.807 -2.738 -6.546 1.00 94.69 94 SER A CA 1
ATOM 749 C C . SER A 1 94 ? 13.089 -1.563 -7.486 1.00 94.69 94 SER A C 1
ATOM 751 O O . SER A 1 94 ? 12.173 -0.869 -7.939 1.00 94.69 94 SER A O 1
ATOM 753 N N . ALA A 1 95 ? 14.366 -1.298 -7.749 1.00 95.50 95 ALA A N 1
ATOM 754 C CA . ALA A 1 95 ? 14.737 -0.376 -8.812 1.00 95.50 95 ALA A CA 1
ATOM 755 C C . ALA A 1 95 ? 14.443 -1.010 -10.178 1.00 95.50 95 ALA A C 1
ATOM 757 O O . ALA A 1 95 ? 14.469 -2.238 -10.297 1.00 95.50 95 ALA A O 1
ATOM 758 N N . PRO A 1 96 ? 14.207 -0.200 -11.222 1.00 97.44 96 PRO A N 1
ATOM 759 C CA . PRO A 1 96 ? 14.303 -0.676 -12.590 1.00 97.44 96 PRO A CA 1
ATOM 760 C C . PRO A 1 96 ? 15.630 -1.388 -12.859 1.00 97.44 96 PRO A C 1
ATOM 762 O O . PRO A 1 96 ? 16.702 -0.960 -12.407 1.00 97.44 96 PRO A O 1
ATOM 765 N N . SER A 1 97 ? 15.560 -2.463 -13.636 1.00 97.00 97 SER A N 1
ATOM 766 C CA . SER A 1 97 ? 16.755 -3.156 -14.103 1.00 97.00 97 SER A CA 1
ATOM 767 C C . SER A 1 97 ? 17.563 -2.263 -15.054 1.00 97.00 97 SER A C 1
ATOM 769 O O . SER A 1 97 ? 17.063 -1.271 -15.593 1.00 97.00 97 SER A O 1
ATOM 771 N N . HIS A 1 98 ? 18.815 -2.637 -15.320 1.00 96.81 98 HIS A N 1
ATOM 772 C CA . HIS A 1 98 ? 19.623 -1.951 -16.332 1.00 96.81 98 HIS A CA 1
ATOM 773 C C . HIS A 1 98 ? 18.972 -2.024 -17.728 1.00 96.81 98 HIS A C 1
ATOM 775 O O . HIS A 1 98 ? 19.062 -1.079 -18.510 1.00 96.81 98 HIS A O 1
ATOM 781 N N . ALA A 1 99 ? 18.274 -3.126 -18.032 1.00 97.00 99 ALA A N 1
ATOM 782 C CA . ALA A 1 99 ? 17.610 -3.341 -19.317 1.00 97.00 99 ALA A CA 1
ATOM 783 C C . ALA A 1 99 ? 16.440 -2.376 -19.560 1.00 97.00 99 ALA A C 1
ATOM 785 O O . ALA A 1 99 ? 16.115 -2.104 -20.712 1.00 97.00 99 ALA A O 1
ATOM 786 N N . ALA A 1 100 ? 15.841 -1.818 -18.500 1.00 96.88 100 ALA A N 1
ATOM 787 C CA . ALA A 1 100 ? 14.735 -0.878 -18.642 1.00 96.88 100 ALA A CA 1
ATOM 788 C C . ALA A 1 100 ? 15.129 0.376 -19.439 1.00 96.88 100 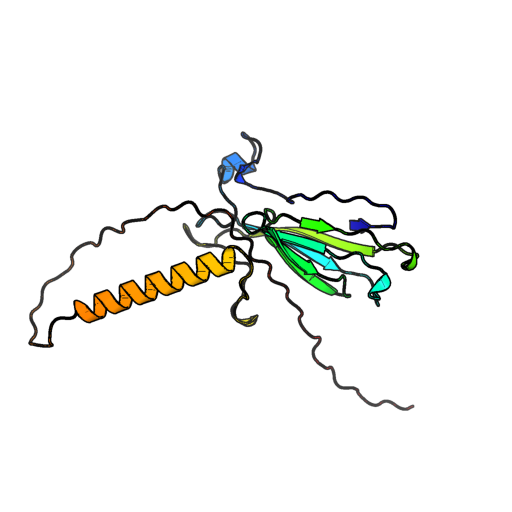ALA A C 1
ATOM 790 O O . ALA A 1 100 ? 14.289 0.932 -20.147 1.00 96.88 100 ALA A O 1
ATOM 791 N N . GLY A 1 101 ? 16.379 0.845 -19.304 1.00 96.44 101 GLY A N 1
ATOM 792 C CA . GLY A 1 101 ? 16.913 2.011 -20.023 1.00 96.44 101 GLY A CA 1
ATOM 793 C C . GLY A 1 101 ? 16.147 3.326 -19.808 1.00 96.44 101 GLY A C 1
ATOM 794 O O . GLY A 1 101 ? 16.418 4.315 -20.486 1.00 96.44 101 GLY A O 1
ATOM 795 N N . ARG A 1 102 ? 15.169 3.350 -18.894 1.00 95.56 102 ARG A N 1
ATOM 796 C CA . ARG A 1 102 ? 14.253 4.468 -18.657 1.00 95.56 102 ARG A CA 1
ATOM 797 C C . ARG A 1 102 ? 13.716 4.451 -17.218 1.00 95.56 102 ARG A C 1
ATOM 799 O O . ARG A 1 102 ? 13.664 3.382 -16.604 1.00 95.56 102 ARG A O 1
ATOM 806 N N . PRO A 1 103 ? 13.290 5.606 -16.680 1.00 96.56 103 PRO A N 1
ATOM 807 C CA . PRO A 1 103 ? 12.630 5.679 -15.380 1.00 96.56 103 PRO A CA 1
ATOM 808 C C . PRO A 1 103 ? 11.270 4.971 -15.367 1.00 96.56 103 PRO A C 1
ATOM 810 O O . PRO A 1 103 ? 10.594 4.880 -16.391 1.00 96.56 103 PRO A O 1
ATOM 813 N N . ARG A 1 104 ? 10.849 4.545 -14.173 1.00 96.56 104 ARG A N 1
ATOM 814 C CA . ARG A 1 104 ? 9.463 4.172 -13.862 1.00 96.56 104 ARG A CA 1
ATOM 815 C C . ARG A 1 104 ? 8.763 5.346 -13.183 1.00 96.56 104 ARG A C 1
ATOM 817 O O . ARG A 1 104 ? 9.290 5.916 -12.221 1.00 96.56 104 ARG A O 1
ATOM 824 N N . TYR A 1 105 ? 7.551 5.656 -13.617 1.00 97.06 105 TYR A N 1
ATOM 825 C CA . TYR A 1 105 ? 6.706 6.711 -13.078 1.00 97.06 105 TYR A CA 1
ATOM 826 C C . TYR A 1 105 ? 5.510 6.140 -12.316 1.00 97.06 105 TYR A C 1
ATOM 828 O O . TYR A 1 105 ? 4.711 5.346 -12.820 1.00 97.06 105 TYR A O 1
ATOM 836 N N . SER A 1 106 ? 5.328 6.622 -11.090 1.00 96.56 106 SER A N 1
ATOM 837 C CA . SER A 1 106 ? 4.117 6.360 -10.319 1.00 96.56 106 SER A CA 1
ATOM 838 C C . SER A 1 106 ? 3.608 7.603 -9.601 1.00 96.56 106 SER A C 1
ATOM 840 O O . SER A 1 106 ? 4.380 8.473 -9.189 1.00 96.56 106 SER A O 1
ATOM 842 N N . LEU A 1 107 ? 2.294 7.686 -9.422 1.00 97.69 107 LEU A N 1
ATOM 843 C CA . LEU A 1 107 ? 1.647 8.707 -8.607 1.00 97.69 107 LEU A CA 1
ATOM 844 C C . LEU A 1 107 ? 1.223 8.084 -7.281 1.00 97.69 107 LEU A C 1
ATOM 846 O O . LEU A 1 107 ? 0.660 6.992 -7.265 1.00 97.69 107 LEU A O 1
ATOM 850 N N . VAL A 1 108 ? 1.553 8.751 -6.176 1.00 97.00 108 VAL A N 1
ATOM 851 C CA . VAL A 1 108 ? 1.244 8.273 -4.828 1.00 97.00 108 VAL A CA 1
ATOM 852 C C . VAL A 1 108 ? 0.496 9.364 -4.088 1.00 97.00 108 VAL A C 1
ATOM 854 O O . VAL A 1 108 ? 1.026 10.461 -3.922 1.00 97.00 108 VAL A O 1
ATOM 857 N N . TRP A 1 109 ? -0.711 9.055 -3.628 1.00 98.31 109 TRP A N 1
ATOM 858 C CA . TRP A 1 109 ? -1.466 9.921 -2.729 1.00 98.31 109 TRP A CA 1
ATOM 859 C C . TRP A 1 109 ? -1.502 9.318 -1.338 1.00 98.31 109 TRP A C 1
ATOM 861 O O . TRP A 1 109 ? -1.806 8.136 -1.188 1.00 98.31 109 TRP A O 1
ATOM 871 N N . LYS A 1 110 ? -1.232 10.151 -0.334 1.00 97.62 110 LYS A N 1
ATOM 872 C CA . LYS A 1 110 ? -1.419 9.828 1.079 1.00 97.62 110 LYS A CA 1
ATOM 873 C C . LYS A 1 110 ? -2.793 10.345 1.490 1.00 97.62 110 LYS A C 1
ATOM 875 O O . LYS A 1 110 ? -3.061 11.537 1.366 1.00 97.62 110 LYS A O 1
ATOM 880 N N . LEU A 1 111 ? -3.682 9.442 1.883 1.00 97.88 111 LEU A N 1
ATOM 881 C CA . LEU A 1 111 ? -5.105 9.705 2.055 1.00 97.88 111 LEU A CA 1
ATOM 882 C C . LEU A 1 111 ? -5.574 9.277 3.446 1.00 97.88 111 LEU A C 1
ATOM 884 O O . LEU A 1 111 ? -4.982 8.413 4.093 1.00 97.88 111 LEU A O 1
ATOM 888 N N . VAL A 1 112 ? -6.675 9.885 3.878 1.00 97.31 112 VAL A N 1
ATOM 889 C CA . VAL A 1 112 ? -7.338 9.598 5.150 1.00 97.31 112 VAL A CA 1
ATOM 890 C C . VAL A 1 112 ? -8.817 9.351 4.883 1.00 97.31 112 VAL A C 1
ATOM 892 O O . VAL A 1 112 ? -9.460 10.121 4.168 1.00 97.31 112 VAL A O 1
ATOM 895 N N . MET A 1 113 ? -9.377 8.303 5.485 1.00 96.94 113 MET A N 1
ATOM 896 C CA . MET A 1 113 ? -10.822 8.085 5.550 1.00 96.94 113 MET A CA 1
ATOM 897 C C . MET A 1 113 ? -11.310 8.271 6.985 1.00 96.94 113 MET A C 1
ATOM 899 O O . MET A 1 113 ? -10.897 7.540 7.884 1.00 96.94 113 MET A O 1
ATOM 903 N N . LEU A 1 114 ? -12.206 9.235 7.194 1.00 96.06 114 LEU A N 1
ATOM 904 C CA . LEU A 1 114 ? -12.824 9.475 8.496 1.00 96.06 114 LEU A CA 1
ATOM 905 C C . LEU A 1 114 ? -14.039 8.553 8.700 1.00 96.06 114 LEU A C 1
ATOM 907 O O . LEU A 1 114 ? -14.831 8.376 7.764 1.00 96.06 114 LEU A O 1
ATOM 911 N N . PRO A 1 115 ? -14.222 7.983 9.903 1.00 93.88 115 PRO A N 1
ATOM 912 C CA . PRO A 1 115 ? -15.401 7.189 10.214 1.00 93.88 115 PRO A CA 1
ATOM 913 C C . PRO A 1 115 ? -16.649 8.076 10.187 1.00 93.88 115 PRO A C 1
ATOM 915 O O . PRO A 1 115 ? -16.680 9.161 10.759 1.00 93.88 115 PRO A O 1
ATOM 918 N N . LYS A 1 116 ? -17.706 7.606 9.516 1.00 91.25 116 LYS A N 1
ATOM 919 C CA . LYS A 1 116 ? -18.974 8.351 9.400 1.00 91.25 116 LYS A CA 1
ATOM 920 C C . LYS A 1 116 ? -19.821 8.312 10.671 1.00 91.25 116 LYS A C 1
ATOM 922 O O . LYS A 1 116 ? -20.722 9.126 10.819 1.00 91.25 116 LYS A O 1
ATOM 927 N N . GLN A 1 117 ? -19.591 7.316 11.522 1.00 90.94 117 GLN A N 1
ATOM 928 C CA . GLN A 1 117 ? -20.359 7.060 12.735 1.00 90.94 117 GLN A CA 1
ATOM 929 C C . GLN A 1 117 ? -19.394 6.808 13.897 1.00 90.94 117 GLN A C 1
ATOM 931 O O . GLN A 1 117 ? -18.351 6.182 13.672 1.00 90.94 117 GLN A O 1
ATOM 936 N N . PRO A 1 118 ? -19.731 7.238 15.126 1.00 87.19 118 PRO A N 1
ATOM 937 C CA . PRO A 1 118 ? -18.954 6.899 16.313 1.00 87.19 118 PRO A CA 1
ATOM 938 C C . PRO A 1 118 ? -18.769 5.381 16.437 1.00 87.19 118 PRO A C 1
ATOM 940 O O . PRO A 1 118 ? -19.724 4.620 16.296 1.00 87.19 118 PRO A O 1
ATOM 943 N N . GLY A 1 119 ? -17.529 4.936 16.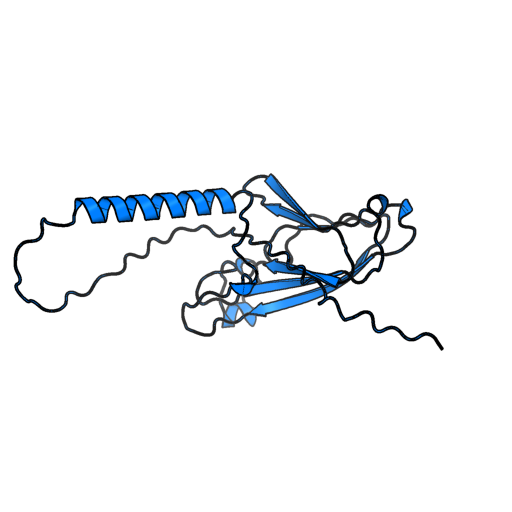649 1.00 89.44 119 GLY A N 1
ATOM 944 C CA . GLY A 1 119 ? -17.181 3.510 16.730 1.00 89.44 119 GLY A CA 1
ATOM 945 C C . GLY A 1 119 ? -17.222 2.743 15.399 1.00 89.44 119 GLY A C 1
ATOM 946 O O . GLY A 1 119 ? -16.913 1.555 15.378 1.00 89.44 119 GLY A O 1
ATOM 947 N N . GLY A 1 120 ? -17.574 3.389 14.282 1.00 88.88 120 GLY A N 1
ATOM 948 C CA . GLY A 1 120 ? -17.560 2.762 12.961 1.00 88.88 120 GLY A CA 1
ATOM 949 C C . GLY A 1 120 ? -16.138 2.502 12.457 1.00 88.88 120 GLY A C 1
ATOM 950 O O . GLY A 1 120 ? -15.234 3.301 12.688 1.00 88.88 120 GLY A O 1
ATOM 951 N N . SER A 1 121 ? -15.940 1.403 11.729 1.00 87.94 121 SER A N 1
ATOM 952 C CA . SER A 1 121 ? -14.654 1.077 11.100 1.00 87.94 121 SER A CA 1
ATOM 953 C C . SER A 1 121 ? -14.624 1.516 9.638 1.00 87.94 121 SER A C 1
ATOM 955 O O . SER A 1 121 ? -15.554 1.256 8.871 1.00 87.94 121 SER A O 1
ATOM 957 N N . CYS A 1 122 ? -13.523 2.139 9.232 1.00 91.75 122 CYS A N 1
ATOM 958 C CA . CYS A 1 122 ? -13.225 2.390 7.826 1.00 91.75 122 CYS A CA 1
ATOM 959 C C . CYS A 1 122 ? -12.683 1.114 7.161 1.00 91.75 122 CYS A C 1
ATOM 961 O O . CYS A 1 122 ? -11.981 0.323 7.788 1.00 91.75 122 CYS A O 1
ATOM 963 N N . SER A 1 123 ? -12.997 0.911 5.879 1.00 89.31 123 SER A N 1
ATOM 964 C CA . SER A 1 123 ? -12.515 -0.241 5.112 1.00 89.31 123 SER A CA 1
ATOM 965 C C . SER A 1 123 ? -12.191 0.146 3.674 1.00 89.31 123 SER A C 1
ATOM 967 O O . SER A 1 123 ? -12.992 0.794 2.989 1.00 89.31 123 SER A O 1
ATOM 969 N N . LEU A 1 124 ? -11.025 -0.306 3.208 1.00 90.69 124 LEU A N 1
ATOM 970 C CA . LEU A 1 124 ? -10.650 -0.251 1.795 1.00 90.69 124 LEU A CA 1
ATOM 971 C C . LEU A 1 124 ? -11.397 -1.302 0.972 1.00 90.69 124 LEU A C 1
ATOM 973 O O . LEU A 1 124 ? -11.726 -1.046 -0.183 1.00 90.69 124 LEU A O 1
ATOM 977 N N . ALA A 1 125 ? -11.694 -2.465 1.557 1.00 87.81 125 ALA A N 1
ATOM 978 C CA . ALA A 1 125 ? -12.404 -3.528 0.862 1.00 87.81 125 ALA A CA 1
ATOM 979 C C . ALA A 1 125 ? -13.834 -3.087 0.522 1.00 87.81 125 ALA A C 1
ATOM 981 O O . ALA A 1 125 ? -14.565 -2.566 1.372 1.00 87.81 125 ALA A O 1
ATOM 982 N N . ARG A 1 126 ? -14.235 -3.321 -0.730 1.00 85.06 126 ARG A N 1
ATOM 983 C CA . ARG A 1 126 ? -15.592 -3.081 -1.225 1.00 85.06 126 ARG A CA 1
ATOM 984 C C . ARG A 1 126 ? -16.252 -4.413 -1.578 1.00 85.06 126 ARG A C 1
ATOM 986 O O . ARG A 1 126 ? -15.593 -5.226 -2.223 1.00 85.06 126 ARG A O 1
ATOM 993 N N . PRO A 1 127 ? -17.533 -4.625 -1.222 1.00 86.12 127 PRO A N 1
ATOM 994 C CA . PRO A 1 127 ? -18.256 -5.844 -1.593 1.00 86.12 127 PRO A CA 1
ATOM 995 C C . PRO A 1 127 ? -18.211 -6.137 -3.100 1.00 86.12 127 PRO A C 1
ATOM 997 O O . PRO A 1 127 ? -17.984 -7.274 -3.503 1.00 86.12 127 PRO A O 1
ATOM 1000 N N . ASP A 1 128 ? -18.320 -5.093 -3.926 1.00 90.75 128 ASP A N 1
ATOM 1001 C CA . ASP A 1 128 ? -18.368 -5.202 -5.391 1.00 90.75 128 ASP A CA 1
ATOM 1002 C C . ASP A 1 128 ? -17.033 -5.623 -6.033 1.00 90.75 128 ASP A C 1
ATOM 1004 O O . ASP A 1 128 ? -16.972 -5.867 -7.236 1.00 90.75 128 ASP A O 1
ATOM 1008 N N . TRP A 1 129 ? -15.942 -5.693 -5.262 1.00 85.81 129 TRP A N 1
ATOM 1009 C CA . TRP A 1 129 ? -14.636 -6.167 -5.742 1.00 85.81 129 TRP A CA 1
ATOM 1010 C C . TRP A 1 129 ? -14.436 -7.672 -5.543 1.00 85.81 129 TRP A C 1
ATOM 1012 O O . TRP A 1 129 ? -13.401 -8.211 -5.934 1.00 85.81 129 TRP A O 1
ATOM 1022 N N . GLY A 1 130 ? -15.427 -8.350 -4.962 1.00 88.19 130 GLY A N 1
ATOM 1023 C CA . GLY A 1 130 ? -15.349 -9.759 -4.608 1.00 88.19 130 GLY A CA 1
ATOM 1024 C C . GLY A 1 130 ? -14.764 -9.994 -3.211 1.00 88.19 130 GLY A C 1
ATOM 1025 O O . GLY A 1 130 ? -14.378 -9.055 -2.506 1.00 88.19 130 GLY A O 1
ATOM 1026 N N . PRO A 1 131 ? -14.733 -11.261 -2.770 1.00 86.19 131 PRO A N 1
ATOM 1027 C CA . PRO A 1 131 ? -14.237 -11.609 -1.450 1.00 86.19 131 PRO A CA 1
ATOM 1028 C C . PRO A 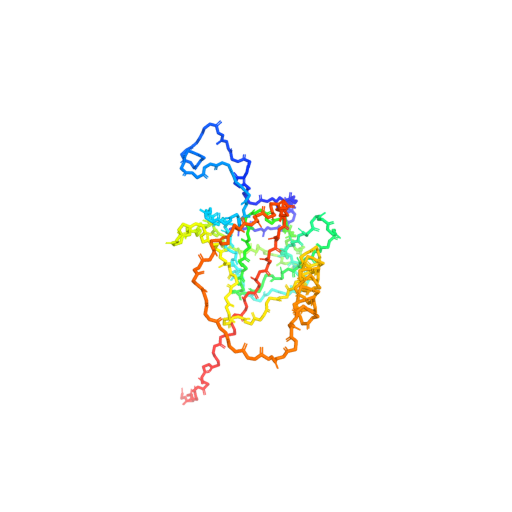1 131 ? -12.736 -11.304 -1.335 1.00 86.19 131 PRO A C 1
ATOM 1030 O O . PRO A 1 131 ? -11.972 -11.615 -2.254 1.00 86.19 131 PRO A O 1
ATOM 1033 N N . PRO A 1 132 ? -12.277 -10.745 -0.202 1.00 87.56 132 PRO A N 1
ATOM 1034 C CA . PRO A 1 132 ? -10.856 -10.568 0.030 1.00 87.56 132 PRO A CA 1
ATOM 1035 C C . PRO A 1 132 ? -10.107 -11.899 0.019 1.00 87.56 132 PRO A C 1
ATOM 1037 O O . PRO A 1 132 ? -10.548 -12.878 0.621 1.00 87.56 132 PRO A O 1
ATOM 1040 N N . THR A 1 133 ? -8.936 -11.903 -0.613 1.00 89.06 133 THR A N 1
ATOM 1041 C CA . THR A 1 133 ? -7.960 -12.979 -0.440 1.00 89.06 133 THR A CA 1
ATOM 1042 C C . THR A 1 133 ? -7.069 -12.630 0.742 1.00 89.06 133 THR A C 1
ATOM 1044 O O . THR A 1 133 ? -6.496 -11.544 0.791 1.00 89.06 133 THR A O 1
ATOM 1047 N N . TYR A 1 134 ? -6.973 -13.543 1.701 1.00 89.56 134 TYR A N 1
ATOM 1048 C CA . TYR A 1 134 ? -6.109 -13.386 2.864 1.00 89.56 134 TYR A CA 1
ATOM 1049 C C . TYR A 1 134 ? -4.777 -14.087 2.599 1.00 89.56 134 TYR A C 1
ATOM 1051 O O . TYR A 1 134 ? -4.760 -15.181 2.036 1.00 89.56 134 TYR A O 1
ATOM 1059 N N . PHE A 1 135 ? -3.675 -13.473 3.017 1.00 88.31 135 PHE A N 1
ATOM 1060 C CA . PHE A 1 135 ? -2.328 -14.034 2.916 1.00 88.31 135 PHE A CA 1
ATOM 1061 C C . PHE A 1 135 ? -1.614 -13.913 4.267 1.00 88.31 135 PHE A C 1
ATOM 1063 O O . PHE A 1 135 ? -2.064 -13.154 5.129 1.00 88.31 135 PHE A O 1
ATOM 1070 N N . GLY A 1 136 ? -0.542 -14.683 4.460 1.00 91.62 136 GLY A N 1
ATOM 1071 C CA . GLY A 1 136 ? 0.281 -14.621 5.668 1.00 91.62 136 GLY A CA 1
ATOM 1072 C C . GLY A 1 136 ? -0.519 -14.753 6.971 1.00 91.62 136 GLY A C 1
ATOM 1073 O O . GLY A 1 136 ? -1.444 -15.564 7.092 1.00 91.62 136 GLY A O 1
ATOM 1074 N N . SER A 1 137 ? -0.190 -13.908 7.941 1.00 91.00 137 SER A N 1
ATOM 1075 C CA . SER A 1 137 ? -0.819 -13.821 9.259 1.00 91.00 137 SER A CA 1
ATOM 1076 C C . SER A 1 137 ? -2.323 -13.527 9.181 1.00 91.00 137 SER A C 1
ATOM 1078 O O . SER A 1 137 ? -3.104 -14.095 9.951 1.00 91.00 137 SER A O 1
ATOM 1080 N N . ALA A 1 138 ? -2.772 -12.737 8.200 1.00 88.88 138 ALA A N 1
ATOM 1081 C CA . ALA A 1 138 ? -4.187 -12.426 8.010 1.00 88.88 138 ALA A CA 1
ATOM 1082 C C . ALA A 1 138 ? -5.020 -13.677 7.667 1.00 88.88 138 ALA A C 1
ATOM 1084 O O . ALA A 1 138 ? -6.171 -13.794 8.101 1.00 88.88 138 ALA A O 1
ATOM 1085 N N . ALA A 1 139 ? -4.446 -14.642 6.938 1.00 90.06 139 ALA A N 1
ATOM 1086 C CA . ALA A 1 139 ? -5.113 -15.911 6.643 1.00 90.06 139 ALA A CA 1
ATOM 1087 C C . ALA A 1 139 ? -5.312 -16.754 7.912 1.00 90.06 139 ALA A C 1
ATOM 1089 O O . ALA A 1 139 ? -6.399 -17.299 8.129 1.00 90.06 139 ALA A O 1
ATOM 1090 N N . HIS A 1 140 ? -4.308 -16.801 8.793 1.00 88.44 140 HIS A N 1
ATOM 1091 C CA . HIS A 1 140 ? -4.397 -17.513 10.071 1.00 88.44 140 HIS A CA 1
ATOM 1092 C C . HIS A 1 140 ? -5.448 -16.897 10.998 1.00 88.44 140 HIS A C 1
ATOM 1094 O O . HIS A 1 140 ? -6.287 -17.615 11.547 1.00 88.44 140 HIS A O 1
ATOM 1100 N N . VAL A 1 141 ? -5.462 -15.565 11.124 1.00 88.00 141 VAL A N 1
ATOM 1101 C CA . VAL A 1 141 ? -6.472 -14.852 11.924 1.00 88.00 141 VAL A CA 1
ATOM 1102 C C . VAL A 1 141 ? -7.874 -15.119 11.381 1.00 88.00 141 VAL A C 1
ATOM 1104 O O . VAL A 1 141 ? -8.796 -15.403 12.151 1.00 88.00 141 VAL A O 1
ATOM 1107 N N . ARG A 1 142 ? -8.049 -15.099 10.054 1.00 91.31 142 ARG A N 1
ATOM 1108 C CA . ARG A 1 142 ? -9.341 -15.395 9.428 1.00 91.31 142 ARG A CA 1
ATOM 1109 C C . ARG A 1 142 ? -9.804 -16.825 9.706 1.00 91.31 142 ARG A C 1
ATOM 1111 O O . ARG A 1 142 ? -10.984 -17.028 10.008 1.00 91.31 142 ARG A O 1
ATOM 1118 N N . ALA A 1 143 ? -8.902 -17.799 9.621 1.00 89.62 143 ALA A N 1
ATOM 1119 C CA . ALA A 1 143 ? -9.205 -19.192 9.932 1.00 89.62 143 ALA A CA 1
ATOM 1120 C C . ALA A 1 143 ? -9.621 -19.355 11.403 1.00 89.62 143 ALA A C 1
ATOM 1122 O O . ALA A 1 143 ? -10.667 -19.945 11.682 1.00 89.62 143 ALA A O 1
ATOM 1123 N N . ALA A 1 144 ? -8.876 -18.749 12.332 1.00 90.62 144 ALA A N 1
ATOM 1124 C CA . ALA A 1 144 ? -9.184 -18.782 13.760 1.00 90.62 144 ALA A CA 1
ATOM 1125 C C . ALA A 1 144 ? -10.543 -18.136 14.081 1.00 90.62 144 ALA A C 1
ATOM 1127 O O . ALA A 1 144 ? -11.351 -18.723 14.802 1.00 90.62 144 ALA A O 1
ATOM 1128 N N . ALA A 1 145 ? -10.839 -16.968 13.503 1.00 89.81 145 ALA A N 1
ATOM 1129 C CA . ALA A 1 145 ? -12.126 -16.296 13.680 1.00 89.81 145 ALA A CA 1
ATOM 1130 C C . ALA A 1 145 ? -13.297 -17.142 13.148 1.00 89.81 145 ALA A C 1
ATOM 1132 O O . ALA A 1 145 ? -14.347 -17.228 13.785 1.00 89.81 145 ALA A O 1
ATOM 1133 N N . THR A 1 146 ? -13.104 -17.810 12.007 1.00 91.31 146 THR A N 1
ATOM 1134 C CA . THR A 1 146 ? -14.113 -18.702 11.416 1.00 91.31 146 THR A CA 1
ATOM 1135 C C . THR A 1 146 ? -14.357 -19.926 12.303 1.00 91.31 146 THR A C 1
ATOM 1137 O O . THR A 1 146 ? -15.509 -20.272 12.569 1.00 91.31 146 THR A O 1
ATOM 1140 N N . ALA A 1 147 ? -13.293 -20.543 12.824 1.00 90.81 147 ALA A N 1
ATOM 1141 C CA . ALA A 1 147 ? -13.392 -21.672 13.748 1.00 90.81 147 ALA A CA 1
ATOM 1142 C C . ALA A 1 147 ? -14.096 -21.285 15.059 1.00 90.81 147 ALA A C 1
ATOM 1144 O O . ALA A 1 147 ? -14.980 -22.006 15.525 1.00 90.81 147 ALA A O 1
ATOM 1145 N N . ALA A 1 148 ? -13.767 -20.119 15.623 1.00 90.62 148 ALA A N 1
ATOM 1146 C CA . ALA A 1 148 ? -14.413 -19.604 16.828 1.00 90.62 148 ALA A CA 1
ATOM 1147 C C . 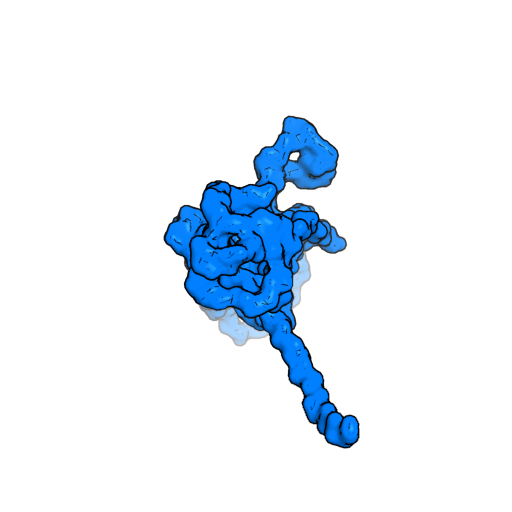ALA A 1 148 ? -15.915 -19.349 16.613 1.00 90.62 148 ALA A C 1
ATOM 1149 O O . ALA A 1 148 ? -16.733 -19.725 17.455 1.00 90.62 148 ALA A O 1
ATOM 1150 N N . ALA A 1 149 ? -16.297 -18.770 15.470 1.00 89.94 149 ALA A N 1
ATOM 1151 C CA . ALA A 1 149 ? -17.700 -18.555 15.121 1.00 89.94 149 ALA A CA 1
ATOM 1152 C C . ALA A 1 149 ? -18.469 -19.881 14.973 1.00 89.94 149 ALA A C 1
ATOM 1154 O O . ALA A 1 149 ? -19.582 -20.008 15.489 1.00 89.94 149 ALA A O 1
ATOM 1155 N N . ALA A 1 150 ? -17.863 -20.887 14.333 1.00 89.25 150 ALA A N 1
ATOM 1156 C CA . ALA A 1 150 ? -18.452 -22.218 14.198 1.00 89.25 150 ALA A CA 1
ATOM 1157 C C . ALA A 1 150 ? -18.628 -22.914 15.560 1.00 89.25 150 ALA A C 1
ATOM 1159 O O . ALA A 1 150 ? -19.693 -23.467 15.835 1.00 89.25 150 ALA A O 1
ATOM 1160 N N . ALA A 1 151 ? -17.628 -22.830 16.443 1.00 88.69 151 ALA A N 1
ATOM 1161 C CA . ALA A 1 151 ? -17.711 -23.378 17.797 1.00 88.69 151 ALA A CA 1
ATOM 1162 C C . ALA A 1 151 ? -18.815 -22.699 18.626 1.00 88.69 151 ALA A C 1
ATOM 1164 O O . ALA A 1 151 ? -19.592 -23.374 19.303 1.00 88.69 151 ALA A O 1
ATOM 1165 N N . ALA A 1 152 ? -18.945 -21.372 18.527 1.00 87.12 152 ALA A N 1
ATOM 1166 C CA . ALA A 1 152 ? -20.011 -20.631 19.197 1.00 87.12 152 ALA A CA 1
ATOM 1167 C C . ALA A 1 152 ? -21.406 -21.029 18.681 1.00 87.12 152 ALA A C 1
ATOM 1169 O O . ALA A 1 152 ? -22.332 -21.188 19.479 1.00 87.12 152 ALA A O 1
ATOM 1170 N N . ALA A 1 153 ? -21.563 -21.236 17.370 1.00 82.75 153 ALA A N 1
ATOM 1171 C CA . ALA A 1 153 ? -22.814 -21.708 16.776 1.00 82.75 153 ALA A CA 1
ATOM 1172 C C . ALA A 1 153 ? -23.153 -23.151 17.196 1.00 82.75 153 ALA A C 1
ATOM 1174 O O . ALA A 1 153 ? -24.294 -23.431 17.565 1.00 82.75 153 ALA A O 1
ATOM 1175 N N . GLY A 1 154 ? -22.162 -24.048 17.224 1.00 76.50 154 GLY A N 1
ATOM 1176 C CA . GLY A 1 154 ? -22.325 -25.425 17.701 1.00 76.50 154 GLY A CA 1
ATOM 1177 C C . GLY A 1 154 ? -22.717 -25.500 19.181 1.00 76.50 154 GLY A C 1
ATOM 1178 O O . GLY A 1 154 ? -23.611 -26.264 19.547 1.00 76.50 154 GLY A O 1
ATOM 1179 N N . ASN A 1 155 ? -22.128 -24.648 20.025 1.00 70.56 155 ASN A N 1
ATOM 1180 C CA . ASN A 1 155 ? -22.517 -24.536 21.433 1.00 70.56 155 ASN A CA 1
ATOM 1181 C C . ASN A 1 155 ? -23.933 -23.970 21.603 1.00 70.56 155 ASN A C 1
ATOM 1183 O O . ASN A 1 155 ? -24.684 -24.481 22.431 1.00 70.56 155 ASN A O 1
ATOM 1187 N N . ARG A 1 156 ? -24.349 -22.985 20.791 1.00 62.03 156 ARG A N 1
ATOM 1188 C CA . ARG A 1 156 ? -25.746 -22.505 20.786 1.00 62.03 156 ARG A CA 1
ATOM 1189 C C . ARG A 1 156 ? -26.728 -23.594 20.354 1.00 62.03 156 ARG A C 1
ATOM 1191 O O . ARG A 1 156 ? -27.800 -23.688 20.936 1.00 62.03 156 ARG A O 1
ATOM 1198 N N . SER A 1 157 ? -26.358 -24.441 19.393 1.00 61.28 157 SER A N 1
ATOM 1199 C CA . SER A 1 157 ? -27.198 -25.564 18.956 1.00 61.28 157 SER A CA 1
ATOM 1200 C C . SER A 1 157 ? -27.318 -26.671 20.008 1.00 61.28 157 SER A C 1
ATOM 1202 O O . SER A 1 157 ? -28.349 -27.334 20.047 1.00 61.28 157 SER A O 1
ATOM 1204 N N . ARG A 1 158 ? -26.303 -26.883 20.859 1.00 58.03 158 ARG A N 1
ATOM 1205 C CA . ARG A 1 158 ? -26.375 -27.834 21.989 1.00 58.03 158 ARG A CA 1
ATOM 1206 C C . ARG A 1 158 ? -27.137 -27.296 23.198 1.00 58.03 158 ARG A C 1
ATOM 1208 O O . ARG A 1 158 ? -27.625 -28.086 23.995 1.00 58.03 158 ARG A O 1
ATOM 1215 N N . LEU A 1 159 ? -27.212 -25.974 23.339 1.00 55.69 159 LEU A N 1
ATOM 1216 C CA . LEU A 1 159 ? -27.937 -25.290 24.414 1.00 55.69 159 LEU A CA 1
ATOM 1217 C C . LEU A 1 159 ? -29.373 -24.911 24.023 1.00 55.69 159 LEU A C 1
ATOM 1219 O O . LEU A 1 159 ? -30.084 -24.335 24.842 1.00 55.69 159 LEU A O 1
ATOM 1223 N N . ALA A 1 160 ? -29.811 -25.219 22.798 1.00 46.91 160 ALA A N 1
ATOM 1224 C CA . ALA A 1 160 ? -31.201 -25.051 22.398 1.00 46.91 160 ALA A CA 1
ATOM 1225 C C . ALA A 1 160 ? -32.071 -26.057 23.181 1.00 46.91 160 ALA A C 1
ATOM 1227 O O . ALA A 1 160 ? -31.878 -27.266 23.023 1.00 46.91 160 ALA A O 1
ATOM 1228 N N . PRO A 1 161 ? -33.003 -25.603 24.040 1.00 51.44 161 PRO A N 1
ATOM 1229 C CA . PRO A 1 161 ? -33.901 -26.513 24.737 1.00 51.44 161 PRO A CA 1
ATOM 1230 C C . PRO A 1 161 ? -34.812 -27.223 23.719 1.00 51.44 161 PRO A C 1
ATOM 1232 O O . PRO A 1 161 ? -35.145 -26.630 22.686 1.00 51.44 161 PRO A O 1
ATOM 1235 N N . PRO A 1 162 ? -35.240 -28.475 23.977 1.00 45.28 162 PRO A N 1
ATOM 1236 C CA . PRO A 1 162 ? -36.257 -29.111 23.150 1.00 45.28 162 PRO A CA 1
ATOM 1237 C C . PRO A 1 162 ? -37.518 -28.240 23.162 1.00 45.28 162 PRO A C 1
ATOM 1239 O O . PRO A 1 162 ? -37.942 -27.762 24.214 1.00 45.28 162 PRO A O 1
ATOM 1242 N N . ALA A 1 163 ? -38.085 -27.994 21.981 1.00 48.41 163 ALA A N 1
ATOM 1243 C CA . ALA A 1 163 ? -39.243 -27.129 21.815 1.00 48.41 163 ALA A CA 1
ATOM 1244 C C . ALA A 1 163 ? -40.435 -27.639 22.644 1.00 48.41 163 ALA A C 1
ATOM 1246 O O . ALA A 1 163 ? -41.073 -28.627 22.284 1.00 48.41 163 ALA A O 1
ATOM 1247 N N . ALA A 1 164 ? -40.753 -26.936 23.730 1.00 41.19 164 ALA A N 1
ATOM 1248 C CA . ALA A 1 164 ? -42.015 -27.058 24.443 1.00 41.19 164 ALA A CA 1
ATOM 1249 C C . ALA A 1 164 ? -42.432 -25.695 25.022 1.00 41.19 164 ALA A C 1
ATOM 1251 O O . ALA A 1 164 ? -41.744 -25.143 25.870 1.00 41.19 164 ALA A O 1
ATOM 1252 N N . ALA A 1 165 ? -43.577 -25.220 24.517 1.00 35.72 165 ALA A N 1
ATOM 1253 C CA . ALA A 1 165 ? -44.571 -24.308 25.092 1.00 35.72 165 ALA A CA 1
ATOM 1254 C C . ALA A 1 165 ? -44.155 -22.935 25.678 1.00 35.72 165 ALA A C 1
ATOM 1256 O O . ALA A 1 165 ? -43.237 -22.773 26.469 1.00 35.72 165 ALA A O 1
ATOM 1257 N N . ALA A 1 166 ? -44.945 -21.934 25.286 1.00 42.34 166 ALA A N 1
ATOM 1258 C CA . ALA A 1 166 ? -44.832 -20.514 25.591 1.00 42.34 166 ALA A CA 1
ATOM 1259 C C . ALA A 1 166 ? -44.937 -20.139 27.083 1.00 42.34 166 ALA A C 1
ATOM 1261 O O . ALA A 1 166 ? -45.773 -20.687 27.795 1.00 42.34 166 ALA A O 1
ATOM 1262 N N . ALA A 1 167 ? -44.211 -19.089 27.492 1.00 33.81 167 ALA A N 1
ATOM 1263 C CA . ALA A 1 167 ? -44.659 -18.081 28.463 1.00 33.81 167 ALA A CA 1
ATOM 1264 C C . ALA A 1 167 ? -43.756 -16.829 28.414 1.00 33.81 167 ALA A C 1
ATOM 1266 O O . ALA A 1 167 ? -42.553 -16.918 28.180 1.00 33.81 167 ALA A O 1
ATOM 1267 N N . ALA A 1 168 ? -44.368 -15.661 28.606 1.00 41.69 168 ALA A N 1
ATOM 1268 C CA . ALA A 1 168 ? -43.782 -14.327 28.490 1.00 41.69 168 ALA A CA 1
ATOM 1269 C C . ALA A 1 168 ? -42.930 -13.902 29.705 1.00 41.69 168 ALA A C 1
ATOM 1271 O O . ALA A 1 168 ? -43.311 -14.187 30.835 1.00 41.69 168 ALA A O 1
ATOM 1272 N N . ALA A 1 169 ? -41.867 -13.116 29.474 1.00 29.61 169 ALA A N 1
ATOM 1273 C CA . ALA A 1 169 ? -41.358 -12.081 30.390 1.00 29.61 169 ALA A CA 1
ATOM 1274 C C . ALA A 1 169 ? -40.339 -11.162 29.678 1.00 29.61 169 ALA A C 1
ATOM 1276 O O . ALA A 1 169 ? -39.603 -11.597 28.796 1.00 29.61 169 ALA A O 1
ATOM 1277 N N . ALA A 1 170 ? -40.349 -9.881 30.053 1.00 33.22 170 ALA A N 1
ATOM 1278 C CA . ALA A 1 170 ? -39.672 -8.749 29.413 1.00 33.22 170 ALA A CA 1
ATOM 1279 C C . ALA A 1 170 ? -38.200 -8.546 29.901 1.00 33.22 170 ALA A C 1
ATOM 1281 O O . ALA A 1 170 ? -37.653 -9.442 30.540 1.00 33.22 170 ALA A O 1
ATOM 1282 N N . PRO A 1 171 ? -37.496 -7.450 29.532 1.00 36.47 171 PRO A N 1
ATOM 1283 C CA . PRO A 1 171 ? -36.149 -7.504 28.972 1.00 36.47 171 PRO A CA 1
ATOM 1284 C C . PRO A 1 171 ? -35.036 -7.484 30.032 1.00 36.47 171 PRO A C 1
ATOM 1286 O O . PRO A 1 171 ? -35.059 -6.680 30.961 1.00 36.47 171 PRO A O 1
ATOM 1289 N N . ALA A 1 172 ? -34.002 -8.304 29.839 1.00 27.62 172 ALA A N 1
ATOM 1290 C CA . ALA A 1 172 ? -32.762 -8.219 30.602 1.00 27.62 172 ALA A CA 1
ATOM 1291 C C . ALA A 1 172 ? -31.651 -7.621 29.731 1.00 27.62 172 ALA A C 1
ATOM 1293 O O . ALA A 1 172 ? -31.328 -8.131 28.657 1.00 27.62 172 ALA A O 1
ATOM 1294 N N . ALA A 1 173 ? -31.091 -6.516 30.219 1.00 34.53 173 ALA A N 1
ATOM 1295 C CA . ALA A 1 173 ? -29.930 -5.833 29.680 1.00 34.53 173 ALA A CA 1
ATOM 1296 C C . ALA A 1 173 ? -28.742 -6.800 29.538 1.00 34.53 173 ALA A C 1
ATOM 1298 O O . ALA A 1 173 ? -28.259 -7.370 30.517 1.00 34.53 173 ALA A O 1
ATOM 1299 N N . GLY A 1 174 ? -28.274 -6.979 28.304 1.00 23.78 174 GLY A N 1
ATOM 1300 C CA . GLY A 1 174 ? -27.086 -7.762 27.993 1.00 23.78 174 GLY A CA 1
ATOM 1301 C C . GLY A 1 174 ? -25.839 -6.895 28.081 1.00 23.78 174 GLY A C 1
ATOM 1302 O O . GLY A 1 174 ? -25.582 -6.076 27.201 1.00 23.78 174 GLY A O 1
ATOM 1303 N N . VAL A 1 175 ? -25.064 -7.098 29.142 1.00 21.86 175 VAL A N 1
ATOM 1304 C CA . VAL A 1 175 ? -23.677 -6.648 29.272 1.00 21.86 175 VAL A CA 1
ATOM 1305 C C . VAL A 1 175 ? -22.879 -7.171 28.074 1.00 21.86 175 VAL A C 1
ATOM 1307 O O . VAL A 1 175 ? -22.738 -8.380 27.892 1.00 21.86 175 VAL A O 1
ATOM 1310 N N . SER A 1 176 ? -22.365 -6.263 27.243 1.00 22.20 176 SER A N 1
ATOM 1311 C CA . SER A 1 176 ? -21.414 -6.614 26.191 1.00 22.20 176 SER A CA 1
ATOM 1312 C C . SER A 1 176 ? -20.032 -6.751 26.821 1.00 22.20 176 SER A C 1
ATOM 1314 O O . SER A 1 176 ? -19.443 -5.770 27.270 1.00 22.20 176 SER A O 1
ATOM 1316 N N . VAL A 1 177 ? -19.527 -7.981 26.894 1.00 20.38 177 VAL A N 1
ATOM 1317 C CA . VAL A 1 177 ? -18.139 -8.256 27.266 1.00 20.38 177 VAL A CA 1
ATOM 1318 C C . VAL A 1 177 ? -17.281 -8.006 26.031 1.00 20.38 177 VAL A C 1
ATOM 1320 O O . VAL A 1 177 ? -17.196 -8.839 25.129 1.00 20.38 177 VAL A O 1
ATOM 1323 N N . SER A 1 178 ? -16.653 -6.838 25.975 1.00 21.48 178 SER A N 1
ATOM 1324 C CA . SER A 1 178 ? -15.594 -6.539 25.018 1.00 21.48 178 SER A CA 1
ATOM 1325 C C . SER A 1 178 ? -14.331 -7.293 25.429 1.00 21.48 178 SER A C 1
ATOM 1327 O O . SER A 1 178 ? -13.606 -6.865 26.326 1.00 21.48 178 SER A O 1
ATOM 1329 N N . ILE A 1 179 ? -14.060 -8.425 24.775 1.00 22.89 179 ILE A N 1
ATOM 1330 C CA . ILE A 1 179 ? -12.727 -9.031 24.802 1.00 22.89 179 ILE A CA 1
ATOM 1331 C C . ILE A 1 179 ? -11.833 -8.136 23.944 1.00 22.89 179 ILE A C 1
ATOM 1333 O O . ILE A 1 179 ? -11.781 -8.268 22.721 1.00 22.89 179 ILE A O 1
ATOM 1337 N N . GLY A 1 180 ? -11.171 -7.187 24.604 1.00 26.59 180 GLY A N 1
ATOM 1338 C CA . GLY A 1 180 ? -10.018 -6.498 24.050 1.00 26.59 180 GLY A CA 1
ATOM 1339 C C . GLY A 1 180 ? -8.944 -7.537 23.765 1.00 26.59 180 GLY A C 1
ATOM 1340 O O . GLY A 1 180 ? -8.453 -8.202 24.677 1.00 26.59 180 GLY A O 1
ATOM 1341 N N . ARG A 1 181 ? -8.615 -7.717 22.490 1.00 26.48 181 ARG A N 1
ATOM 1342 C CA . ARG A 1 181 ? -7.414 -8.437 22.098 1.00 26.48 181 ARG A CA 1
ATOM 1343 C C . ARG A 1 181 ? -6.728 -7.629 21.015 1.00 26.48 181 ARG A C 1
ATOM 1345 O O . ARG A 1 181 ? -7.206 -7.569 19.885 1.00 26.48 181 ARG A O 1
ATOM 1352 N N . GLU A 1 182 ? -5.642 -6.982 21.425 1.00 28.61 182 GLU A N 1
ATOM 1353 C CA . GLU A 1 182 ? -4.586 -6.470 20.561 1.00 28.61 182 GLU A CA 1
ATOM 1354 C C . GLU A 1 182 ? -4.286 -7.494 19.467 1.00 28.61 182 GLU A C 1
ATOM 1356 O O . GLU A 1 182 ? -3.750 -8.570 19.723 1.00 28.61 182 GLU A O 1
ATOM 1361 N N . LEU A 1 183 ? -4.686 -7.163 18.247 1.00 33.28 183 LEU A N 1
ATOM 1362 C CA . LEU A 1 183 ? -4.176 -7.749 17.016 1.00 33.28 183 LEU A CA 1
ATOM 1363 C C . LEU A 1 183 ? -4.060 -6.594 16.015 1.00 33.28 183 LEU A C 1
ATOM 1365 O O . LEU A 1 183 ? -4.729 -6.583 14.980 1.00 33.28 183 LEU A O 1
ATOM 1369 N N . SER A 1 184 ? -3.283 -5.566 16.373 1.00 34.59 184 SER A N 1
ATOM 1370 C CA . SER A 1 184 ? -2.832 -4.570 15.403 1.00 34.59 184 SER A CA 1
ATOM 1371 C C . SER A 1 184 ? -1.730 -5.211 14.557 1.00 34.59 184 SER A C 1
ATOM 1373 O O . SER A 1 184 ? -0.834 -5.875 15.072 1.00 34.59 184 SER A O 1
ATOM 1375 N N . GLY A 1 185 ? -1.879 -5.122 13.238 1.00 32.12 185 GLY A N 1
ATOM 1376 C CA . GLY A 1 185 ? -1.051 -5.849 12.269 1.00 32.12 185 GLY A CA 1
ATOM 1377 C C . GLY A 1 185 ? -1.827 -6.421 11.079 1.00 32.12 185 GLY A C 1
ATOM 1378 O O . GLY A 1 185 ? -1.282 -7.199 10.304 1.00 32.12 185 GLY A O 1
ATOM 1379 N N . GLN A 1 186 ? -3.108 -6.076 10.903 1.00 43.12 186 GLN A N 1
ATOM 1380 C CA . GLN A 1 186 ? -3.886 -6.527 9.746 1.00 43.12 186 GLN A CA 1
ATOM 1381 C C . GLN A 1 186 ? -3.607 -5.662 8.513 1.00 43.12 186 GLN A C 1
ATOM 1383 O O . GLN A 1 186 ? -4.384 -4.770 8.184 1.00 43.12 186 GLN A O 1
ATOM 1388 N N . ALA A 1 187 ? -2.531 -5.970 7.792 1.00 38.09 187 ALA A N 1
ATOM 1389 C CA . ALA A 1 187 ? -2.305 -5.444 6.453 1.00 38.09 187 ALA A CA 1
ATOM 1390 C C . ALA A 1 187 ? -3.257 -6.132 5.458 1.00 38.09 187 ALA A C 1
ATOM 1392 O O . ALA A 1 187 ? -3.066 -7.293 5.089 1.00 38.09 187 ALA A O 1
ATOM 1393 N N . GLN A 1 188 ? -4.299 -5.433 5.002 1.00 42.59 188 GLN A N 1
ATOM 1394 C CA . GLN A 1 188 ? -5.137 -5.912 3.900 1.00 42.59 188 GLN A CA 1
ATOM 1395 C C . GLN A 1 188 ? -4.713 -5.217 2.603 1.00 42.59 188 GLN A C 1
ATOM 1397 O O . GLN A 1 188 ? -5.141 -4.101 2.317 1.00 42.59 188 GLN A O 1
ATOM 1402 N N . LEU A 1 189 ? -3.891 -5.888 1.793 1.00 41.97 189 LEU A N 1
ATOM 1403 C CA . LEU A 1 189 ? -3.566 -5.415 0.449 1.00 41.97 189 LEU A CA 1
ATOM 1404 C C . LEU A 1 189 ? -4.742 -5.699 -0.491 1.00 41.97 189 LEU A C 1
ATOM 1406 O O . LEU A 1 189 ? -5.095 -6.856 -0.727 1.00 41.97 189 LEU A O 1
ATOM 1410 N N . VAL A 1 190 ? -5.337 -4.650 -1.055 1.00 45.38 190 VAL A N 1
ATOM 1411 C CA . VAL A 1 190 ? -6.413 -4.783 -2.041 1.00 45.38 190 VAL A CA 1
ATOM 1412 C C . VAL A 1 190 ? -5.898 -4.321 -3.401 1.00 45.38 190 VAL A C 1
ATOM 1414 O O . VAL A 1 190 ? -5.726 -3.128 -3.652 1.00 45.38 190 VAL A O 1
ATOM 1417 N N . VAL A 1 191 ? -5.652 -5.277 -4.302 1.00 36.81 191 VAL A N 1
ATOM 1418 C CA . VAL A 1 191 ? -5.240 -4.995 -5.686 1.00 36.81 191 VAL A CA 1
ATOM 1419 C C . VAL A 1 191 ? -6.476 -4.976 -6.582 1.00 36.81 191 VAL A C 1
ATOM 1421 O O . VAL A 1 191 ? -6.971 -6.016 -7.011 1.00 36.81 191 VAL A O 1
ATOM 1424 N N . GLY A 1 192 ? -6.978 -3.779 -6.882 1.00 28.31 192 GLY A N 1
ATOM 1425 C CA . GLY A 1 192 ? -8.055 -3.589 -7.850 1.00 28.31 192 GLY A CA 1
ATOM 1426 C C . GLY A 1 192 ? -7.504 -3.452 -9.269 1.00 28.31 192 GLY A C 1
ATOM 1427 O O . GLY A 1 192 ? -6.817 -2.485 -9.584 1.00 28.31 192 GLY A O 1
ATOM 1428 N N . CYS A 1 193 ? -7.833 -4.382 -10.166 1.00 25.31 193 CYS A N 1
ATOM 1429 C CA . CYS A 1 193 ? -7.701 -4.174 -11.611 1.00 25.31 193 CYS A CA 1
ATOM 1430 C C . CYS A 1 193 ? -9.106 -4.056 -12.207 1.00 25.31 193 CYS A C 1
ATOM 1432 O O . CYS A 1 193 ? -9.723 -5.067 -12.540 1.00 25.31 193 CYS A O 1
ATOM 1434 N N . LYS A 1 194 ? -9.628 -2.832 -12.362 1.00 27.20 194 LYS A N 1
ATOM 1435 C CA . LYS A 1 194 ? -10.811 -2.622 -13.206 1.00 27.20 194 LYS A CA 1
ATOM 1436 C C . LYS A 1 194 ? -10.370 -2.876 -14.649 1.00 27.20 194 LYS A C 1
ATOM 1438 O O . LYS A 1 194 ? -9.583 -2.102 -15.188 1.00 27.20 194 LYS A O 1
ATOM 1443 N N . ARG A 1 195 ? -10.815 -3.982 -15.261 1.00 25.38 195 ARG A N 1
ATOM 1444 C CA . ARG A 1 195 ? -10.662 -4.150 -16.714 1.00 25.38 195 ARG A CA 1
ATOM 1445 C C . ARG A 1 195 ? -11.380 -2.970 -17.380 1.00 25.38 195 ARG A C 1
ATOM 1447 O O . ARG A 1 195 ? -12.489 -2.651 -16.941 1.00 25.38 195 ARG A O 1
ATOM 1454 N N . PRO A 1 196 ? -10.785 -2.304 -18.384 1.00 28.06 196 PRO A N 1
ATOM 1455 C CA . PRO A 1 196 ? -11.560 -1.391 -19.207 1.00 28.06 196 PRO A CA 1
ATOM 1456 C C . PRO A 1 196 ? -12.744 -2.177 -19.775 1.00 28.06 196 PRO A C 1
ATOM 1458 O O . PRO A 1 196 ? -12.592 -3.345 -20.144 1.00 28.06 196 PRO A O 1
ATOM 1461 N N . ALA A 1 197 ? -13.927 -1.563 -19.772 1.00 33.78 197 ALA A N 1
ATOM 1462 C CA . ALA A 1 197 ? -15.040 -2.092 -20.540 1.00 33.78 197 ALA A CA 1
ATOM 1463 C C . ALA A 1 197 ? -14.538 -2.267 -21.978 1.00 33.78 197 ALA A C 1
ATOM 1465 O O . ALA A 1 197 ? -13.881 -1.364 -22.500 1.00 33.78 197 ALA A O 1
ATOM 1466 N N . ALA A 1 198 ? -14.766 -3.440 -22.566 1.00 34.31 198 ALA A N 1
ATOM 1467 C CA . ALA A 1 198 ? -14.568 -3.621 -23.992 1.00 34.31 198 ALA A CA 1
ATOM 1468 C C . ALA A 1 198 ? -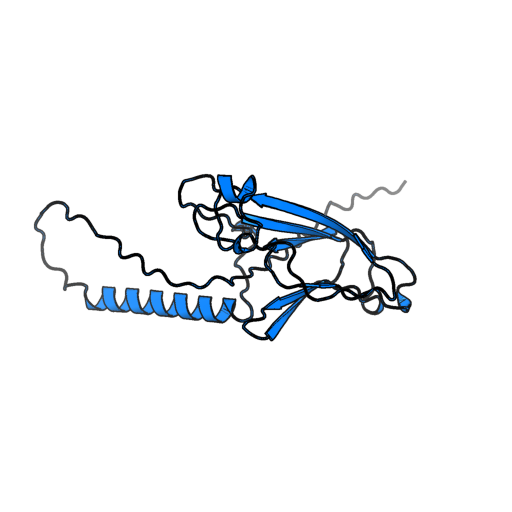15.513 -2.626 -24.676 1.00 34.31 198 ALA A C 1
ATOM 1470 O O . ALA A 1 198 ? -16.724 -2.814 -24.651 1.00 34.31 198 ALA A O 1
ATOM 1471 N N . GLY A 1 199 ? -14.960 -1.502 -25.127 1.00 34.81 199 GLY A N 1
ATOM 1472 C CA . GLY A 1 199 ? -15.654 -0.580 -26.006 1.00 34.81 199 GLY A CA 1
ATOM 1473 C C . GLY A 1 199 ? -15.658 -1.203 -27.388 1.00 34.81 199 GLY A C 1
ATOM 1474 O O . GLY A 1 199 ? -14.613 -1.681 -27.837 1.00 34.81 199 GLY A O 1
ATOM 1475 N N . ASP A 1 200 ? -16.840 -1.245 -27.985 1.00 33.81 200 ASP A N 1
ATOM 1476 C CA . ASP A 1 200 ? -17.099 -1.750 -29.322 1.00 33.81 200 ASP A CA 1
ATOM 1477 C C . ASP A 1 200 ? -16.053 -1.231 -30.312 1.00 33.81 200 ASP A C 1
ATOM 1479 O O . ASP A 1 200 ? -15.790 -0.030 -30.416 1.00 33.81 200 ASP A O 1
ATOM 1483 N N . ALA A 1 201 ? -15.413 -2.173 -31.001 1.00 36.75 201 ALA A N 1
ATOM 1484 C CA . ALA A 1 201 ? -14.633 -1.883 -32.185 1.00 36.75 201 ALA A CA 1
ATOM 1485 C C . ALA A 1 201 ? -15.627 -1.458 -33.265 1.00 36.75 201 ALA A C 1
ATOM 1487 O O . ALA A 1 201 ? -16.217 -2.312 -33.922 1.00 36.75 201 ALA A O 1
ATOM 1488 N N . ASP A 1 202 ? -15.843 -0.150 -33.388 1.00 36.16 202 ASP A N 1
ATOM 1489 C CA . ASP A 1 202 ? -16.611 0.394 -34.494 1.00 36.16 202 ASP A CA 1
ATOM 1490 C C . ASP A 1 202 ? -15.699 0.554 -35.710 1.00 36.16 202 ASP A C 1
ATOM 1492 O O . ASP A 1 202 ? -14.662 1.226 -35.705 1.00 36.16 202 ASP A O 1
ATOM 1496 N N . ASP A 1 203 ? -16.125 -0.173 -36.724 1.00 45.59 203 ASP A N 1
ATOM 1497 C CA . ASP A 1 203 ? -15.633 -0.296 -38.074 1.00 45.59 203 ASP A CA 1
ATOM 1498 C C . ASP A 1 203 ? -15.769 1.056 -38.790 1.00 45.59 203 ASP A C 1
ATOM 1500 O O . ASP A 1 203 ? -16.880 1.512 -39.050 1.00 45.59 203 ASP A O 1
ATOM 1504 N N . GLN A 1 204 ? -14.658 1.723 -39.116 1.00 35.09 204 GLN A N 1
ATOM 1505 C CA . GLN A 1 204 ? -14.648 2.745 -40.167 1.00 35.09 204 GLN A CA 1
ATOM 1506 C C . GLN A 1 204 ? -13.405 2.590 -41.040 1.00 35.09 204 GLN A C 1
ATOM 1508 O O . GLN A 1 204 ? -12.354 3.189 -40.813 1.00 35.09 204 GLN A O 1
ATOM 1513 N N . GLN A 1 205 ? -13.571 1.770 -42.078 1.00 39.53 205 GLN A N 1
ATOM 1514 C CA . GLN A 1 205 ? -12.993 2.053 -43.384 1.00 39.53 205 GLN A CA 1
ATOM 1515 C C . GLN A 1 205 ? -13.592 3.357 -43.920 1.00 39.53 205 GLN A C 1
ATOM 1517 O O . GLN A 1 205 ? -14.809 3.442 -44.105 1.00 39.53 205 GLN A O 1
ATOM 1522 N N . GLN A 1 206 ? -12.730 4.332 -44.203 1.00 44.38 206 GLN A N 1
ATOM 1523 C CA . GLN A 1 206 ? -12.795 5.204 -45.380 1.00 44.38 206 GLN A CA 1
ATOM 1524 C C . GLN A 1 206 ? -11.461 5.925 -45.564 1.00 44.38 206 GLN A C 1
ATOM 1526 O O . GLN A 1 206 ? -10.945 6.478 -44.568 1.00 44.38 206 GLN A O 1
#

Foldseek 3Di:
DKFAPPDDKDWDFQDFQQPDDPPDPQCVVFNRDGAQQFQGKFKKKKKFWADADDDPLQAWWKWWALPVQRDIDTGDRHHGWIKIWGRRTTIIIDGTDPVNVGMTDMDMDTDIDGAPDGRHTDDPDDVVQPDADDDGPRVVVVVVVVVVVVVVVVVVVVPDPDDDDDDDDDDDDDDDPPPDDDPRRDIRIDGDDDDPDPDDPDDDDD

Sequence (206 aa):
MITVHGDCYSWHVDADPSTFPSPSPWTDAFGSYCNREPGKPLLFSLLLYLDGDWPLEHDAETLFLDSVSDTGVVVRPRRFRAVLMDQDVVHRLSAPSHAAGRPRYSLVWKLVMLPKQPGGSCSLARPDWGPPTYFGSAAHVRAAATAAAAAAAGNRSRLAPPAAAAAAAAPAAGVSVSIGRELSGQAQLVVGCKRPAAGDADDQQQ

Secondary structure (DSSP, 8-state):
-EE-TT-----B-S--GGGS-SSSHHHHHH-S--TT-TTSPEEEEEEEE--S---GGGB--EEEEETTTTEEEEE---TT-EEEEETTSEEEEPPBPGGG-S-EEEEEEEEEE--SSTTPPP-S--GGG-SPPP-HHHHHHHHHHHHHHHHHHHHHHHSPPP---------------------------EEE--PPP---------